Protein AF-A0A3D1TW41-F1 (afdb_monomer)

Solvent-accessible surface area (backbone atoms only — not comparable to full-atom values): 17919 Å² total; per-residue (Å²): 131,86,86,73,74,66,50,69,72,57,51,52,54,52,47,56,48,35,76,77,67,46,84,46,52,40,44,49,32,34,54,50,47,53,42,51,47,37,69,75,73,45,78,70,72,64,65,78,70,43,45,33,98,63,90,52,33,47,52,85,57,27,31,72,54,47,48,51,59,37,43,78,73,74,37,86,75,81,63,39,91,57,17,28,54,56,60,92,51,38,39,63,50,43,45,57,51,48,48,49,54,32,49,38,47,76,71,39,65,36,37,89,46,74,67,45,31,48,50,38,45,50,48,51,43,51,51,53,50,50,51,51,50,47,56,70,62,40,69,52,39,58,35,74,66,61,81,89,58,54,60,36,53,46,46,48,49,38,48,49,55,29,41,53,52,25,68,79,39,78,91,54,60,44,38,48,39,51,51,46,41,49,53,48,16,46,46,22,75,74,70,38,56,94,70,52,79,85,72,38,68,88,54,77,81,57,94,61,102,63,71,38,74,43,63,49,62,95,72,45,32,19,34,35,68,42,80,70,80,51,70,71,55,50,53,46,39,50,52,30,43,76,68,64,24,43,29,32,40,35,23,48,58,93,45,45,69,62,45,50,49,54,28,44,77,71,74,35,49,95,64,43,50,79,44,33,41,33,56,60,48,32,51,52,36,52,51,49,16,64,75,65,77,43,56,60,68,57,40,51,46,53,36,47,53,43,25,38,53,49,45,67,74,49,45,73,63,58,34,74,32,66,41,86,81

Sequence (325 aa):
MSDAMPDPDVNERLAQFCETKVRGKGSLSVVLHITRLARERGLPFDVTQLRTNHQGQVAGLGRDRVQRILAEYGIERELAREGGRTSRGSLGLAEEFAELLNQLTSLGTLGNTASERQASLASIENWLVQRVREYFNAEHLRISSDHSNTVSFLIADVLAQARQRQQEVPGSTVEGAVLQHLIGAKLAVRLGDDVITHQAYSTADVPTARGGDFDILPNAISIHVTTSPTERLIEKCKANIEAGRRPIIIVPDQRIPATETLAENAGLKNRIEVLGAERFISGNITELSIANARSIADQVREVIDMYNRIVTSRESDPSLQIDYA

Radius of gyration: 23.56 Å; Cα contacts (8 Å, |Δi|>4): 439; chains: 1; bounding box: 56×44×61 Å

Mean predicted aligned error: 12.34 Å

Nearest PDB structures (foldseek):
  7clu-assembly1_B  TM=2.862E-01  e=1.385E-01  Serratia marcescens
  4wxh-assembly1_B  TM=2.169E-01  e=7.112E-02  Streptomyces peucetius
  4wxh-assembly1_A  TM=2.157E-01  e=1.615E-01  Streptomyces peucetius
  2klh-assembly1_B  TM=3.393E-01  e=3.322E+00  Rattus norvegicus
  9hcj-assembly1_P0  TM=2.457E-01  e=9.258E+00  Dictyostelium discoideum

Foldseek 3Di:
DDPPAFDPVLVVLLVVLCLVAVQFLLLLLLLLVLLVVCLVPNDLDPLVVLADPPGFFGPPQAQVVSCVLLVVVVDNAGSDHGSNGDRPPSSVSNSVSSVVLRVCVVVCRCHDDPVSVSSSSVSVSVVSSVVVVCLVVQAAQEFEPPPVDAQLVSLVSSLVVQVVVCVVRDPDPRSQQLLLLLVQLLCCVVPNNVQWDFAAPVCPPDPDPALESTDGDVLEEHEHEDQDDDLVNLVSLVVSVVSVYQYEYEYAPVCQVVNLVSCVVVVNNVRYHYHHSSCVSSVSLVVCCVVVVHDSSVSVVSSLVSSLVSCVVHPSRNNSRYYYD

pLDDT: mean 84.14, std 13.34, range [32.56, 98.25]

Structure (mmCIF, N/CA/C/O backbone):
data_AF-A0A3D1TW41-F1
#
_entry.id   AF-A0A3D1TW41-F1
#
loop_
_atom_site.group_PDB
_atom_site.id
_atom_site.type_symbol
_atom_site.label_atom_id
_atom_site.label_alt_id
_atom_site.label_comp_id
_atom_site.label_asym_id
_atom_site.label_entity_id
_atom_site.label_seq_id
_atom_site.pdbx_PDB_ins_code
_atom_site.Cartn_x
_atom_site.Cartn_y
_atom_site.Cartn_z
_atom_site.occupancy
_atom_site.B_iso_or_equiv
_atom_site.auth_seq_id
_atom_site.auth_comp_id
_atom_site.auth_asym_id
_atom_site.auth_atom_id
_atom_site.pdbx_PDB_model_num
ATOM 1 N N . MET A 1 1 ? 27.063 -20.732 -22.790 1.00 35.22 1 MET A N 1
ATOM 2 C CA . MET A 1 1 ? 27.137 -19.707 -23.853 1.00 35.22 1 MET A CA 1
ATOM 3 C C . MET A 1 1 ? 27.353 -18.388 -23.149 1.00 35.22 1 MET A C 1
ATOM 5 O O . MET A 1 1 ? 26.620 -18.114 -22.217 1.00 35.22 1 MET A O 1
ATOM 9 N N . SER A 1 2 ? 28.442 -17.704 -23.488 1.00 32.56 2 SER A N 1
ATOM 10 C CA . SER A 1 2 ? 28.990 -16.542 -22.781 1.00 32.56 2 SER A CA 1
ATOM 11 C C . SER A 1 2 ? 27.942 -15.452 -22.539 1.00 32.56 2 SER A C 1
ATOM 13 O O . SER A 1 2 ? 27.454 -14.874 -23.508 1.00 32.56 2 SER A O 1
ATOM 15 N N . ASP A 1 3 ? 27.651 -15.153 -21.269 1.00 43.25 3 ASP A N 1
ATOM 16 C CA . ASP A 1 3 ? 27.015 -13.904 -20.835 1.00 43.25 3 ASP A CA 1
ATOM 17 C C . ASP A 1 3 ? 27.971 -12.750 -21.159 1.00 43.25 3 ASP A C 1
ATOM 19 O O . ASP A 1 3 ? 28.818 -12.361 -20.355 1.00 43.25 3 ASP A O 1
ATOM 23 N N . ALA A 1 4 ? 27.899 -12.236 -22.385 1.00 40.12 4 ALA A N 1
ATOM 24 C CA . ALA A 1 4 ? 28.512 -10.959 -22.703 1.00 40.12 4 ALA A CA 1
ATOM 25 C C . ALA A 1 4 ? 27.679 -9.876 -22.004 1.00 40.12 4 ALA A C 1
ATOM 27 O O . ALA A 1 4 ? 26.643 -9.437 -22.513 1.00 40.12 4 ALA A O 1
ATOM 28 N N . MET A 1 5 ? 28.107 -9.504 -20.795 1.00 41.84 5 MET A N 1
ATOM 29 C CA . MET A 1 5 ? 27.612 -8.305 -20.131 1.00 41.84 5 MET A CA 1
ATOM 30 C C . MET A 1 5 ? 27.813 -7.107 -21.070 1.00 41.84 5 MET A C 1
ATOM 32 O O . MET A 1 5 ? 28.871 -7.012 -21.698 1.00 41.84 5 MET A O 1
ATOM 36 N N . PRO A 1 6 ? 26.825 -6.205 -21.197 1.00 53.06 6 PRO A N 1
ATOM 37 C CA . PRO A 1 6 ? 27.030 -4.973 -21.944 1.00 53.06 6 PRO A CA 1
ATOM 38 C C . PRO A 1 6 ? 28.135 -4.138 -21.280 1.00 53.06 6 PRO A C 1
ATOM 40 O O . PRO A 1 6 ? 28.439 -4.324 -20.098 1.00 53.06 6 PRO A O 1
ATOM 43 N N . ASP A 1 7 ? 28.734 -3.245 -22.069 1.00 63.53 7 ASP A N 1
ATOM 44 C CA . ASP A 1 7 ? 29.773 -2.298 -21.648 1.00 63.53 7 ASP A CA 1
ATOM 45 C C . ASP A 1 7 ? 29.427 -1.676 -20.272 1.00 63.53 7 ASP A C 1
ATOM 47 O O . ASP A 1 7 ? 28.277 -1.267 -20.070 1.00 63.53 7 ASP A O 1
ATOM 51 N N . PRO A 1 8 ? 30.355 -1.630 -19.295 1.00 61.91 8 PRO A N 1
ATOM 52 C CA . PRO A 1 8 ? 30.094 -1.080 -17.963 1.00 61.91 8 PRO A CA 1
ATOM 53 C C . PRO A 1 8 ? 29.459 0.324 -17.966 1.00 61.91 8 PRO A C 1
ATOM 55 O O . PRO A 1 8 ? 28.614 0.582 -17.108 1.00 61.91 8 PRO A O 1
ATOM 58 N N . ASP A 1 9 ? 29.752 1.181 -18.956 1.00 71.12 9 ASP A N 1
ATOM 59 C CA . ASP A 1 9 ? 29.115 2.510 -19.098 1.00 71.12 9 ASP A CA 1
ATOM 60 C C . ASP A 1 9 ? 27.609 2.411 -19.432 1.00 71.12 9 ASP A C 1
ATOM 62 O O . ASP A 1 9 ? 26.797 3.220 -18.978 1.00 71.12 9 ASP A O 1
ATOM 66 N N . VAL A 1 10 ? 27.190 1.375 -20.169 1.00 76.69 10 VAL A N 1
ATOM 67 C CA . VAL A 1 10 ? 25.770 1.110 -20.471 1.00 76.69 10 VAL A CA 1
ATOM 68 C C . VAL A 1 10 ? 25.024 0.690 -19.207 1.00 76.69 10 VAL A C 1
ATOM 70 O O . VAL A 1 10 ? 23.923 1.181 -18.953 1.00 76.69 10 VAL A O 1
ATOM 73 N N . ASN A 1 11 ? 25.622 -0.191 -18.401 1.00 77.38 11 ASN A N 1
ATOM 74 C CA . ASN A 1 11 ? 25.011 -0.668 -17.159 1.00 77.38 11 ASN A CA 1
ATOM 75 C C . ASN A 1 11 ? 24.825 0.459 -16.144 1.00 77.38 11 ASN A C 1
ATOM 77 O O . ASN A 1 11 ? 23.754 0.561 -15.552 1.00 77.38 11 ASN A O 1
ATOM 81 N N . GLU A 1 12 ? 25.830 1.317 -15.967 1.00 81.25 12 GLU A N 1
ATOM 82 C CA . GLU A 1 12 ? 25.765 2.425 -15.013 1.00 81.25 12 GLU A CA 1
ATOM 83 C C . GLU A 1 12 ? 24.660 3.423 -15.387 1.00 81.25 12 GLU A C 1
ATOM 85 O O . GLU A 1 12 ? 23.819 3.768 -14.555 1.00 81.25 12 GLU A O 1
ATOM 90 N N . ARG A 1 13 ? 24.569 3.805 -16.667 1.00 85.56 13 ARG A N 1
ATOM 91 C CA . ARG A 1 13 ? 23.528 4.724 -17.156 1.00 85.56 13 ARG A CA 1
ATOM 92 C C . ARG A 1 13 ? 22.125 4.129 -17.060 1.00 85.56 13 ARG A C 1
ATOM 94 O O . ARG A 1 13 ? 21.183 4.834 -16.693 1.00 85.56 13 ARG A O 1
ATOM 101 N N . LEU A 1 14 ? 21.967 2.839 -17.373 1.00 86.06 14 LEU A N 1
ATOM 102 C CA . LEU A 1 14 ? 20.685 2.139 -17.235 1.00 86.06 14 LEU A CA 1
ATOM 103 C C . LEU A 1 14 ? 20.273 1.987 -15.770 1.00 86.06 14 LEU A C 1
ATOM 105 O O . LEU A 1 14 ? 19.103 2.205 -15.452 1.00 86.06 14 LEU A O 1
ATOM 109 N N . ALA A 1 15 ? 21.216 1.653 -14.886 1.00 82.12 15 ALA A N 1
ATOM 110 C CA . ALA A 1 15 ? 20.978 1.559 -13.452 1.00 82.12 15 ALA A CA 1
ATOM 111 C C . ALA A 1 15 ? 20.547 2.917 -12.885 1.00 82.12 15 ALA A C 1
ATOM 113 O O . ALA A 1 15 ? 19.471 3.012 -12.295 1.00 82.12 15 ALA A O 1
ATOM 114 N N . GLN A 1 16 ? 21.299 3.983 -13.174 1.00 82.69 16 GLN A N 1
ATOM 115 C CA . GLN A 1 16 ? 20.987 5.347 -12.739 1.00 82.69 16 GLN A CA 1
ATOM 116 C C . GLN A 1 16 ? 19.607 5.812 -13.231 1.00 82.69 16 GLN A C 1
ATOM 118 O O . GLN A 1 16 ? 18.824 6.403 -12.477 1.00 82.69 16 GLN A O 1
ATOM 123 N N . PHE A 1 17 ? 19.267 5.529 -14.492 1.00 87.19 17 PHE A N 1
ATOM 124 C CA . PHE A 1 17 ? 17.943 5.839 -15.030 1.00 87.19 17 PHE A CA 1
ATOM 125 C C . PHE A 1 17 ? 16.843 5.067 -14.291 1.00 87.19 17 PHE A C 1
ATOM 127 O O . PHE A 1 17 ? 15.824 5.636 -13.893 1.00 87.19 17 PHE A O 1
ATOM 134 N N . CYS A 1 18 ? 17.046 3.768 -14.069 1.00 79.75 18 CYS A N 1
ATOM 135 C CA . CYS A 1 18 ? 16.053 2.929 -13.413 1.00 79.75 18 CYS A CA 1
ATOM 136 C C . CYS A 1 18 ? 15.844 3.303 -11.941 1.00 79.75 18 CYS A C 1
ATOM 138 O O . CYS A 1 18 ? 14.697 3.395 -11.511 1.00 79.75 18 CYS A O 1
ATOM 140 N N . GLU A 1 19 ? 16.901 3.593 -11.184 1.00 74.69 19 GLU A N 1
ATOM 141 C CA . GLU A 1 19 ? 16.800 4.033 -9.785 1.00 74.69 19 GLU A CA 1
ATOM 142 C C . GLU A 1 19 ? 16.019 5.345 -9.647 1.00 74.69 19 GLU A C 1
ATOM 144 O O . GLU A 1 19 ? 15.184 5.520 -8.755 1.00 74.69 19 GLU A O 1
ATOM 149 N N . THR A 1 20 ? 16.240 6.278 -10.572 1.00 71.75 20 THR A N 1
ATOM 150 C CA . THR A 1 20 ? 15.601 7.593 -10.506 1.00 71.75 20 THR A CA 1
ATOM 151 C C . THR 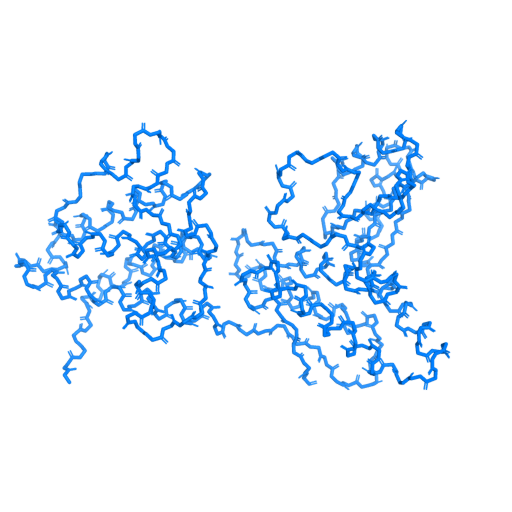A 1 20 ? 14.154 7.569 -10.995 1.00 71.75 20 THR A C 1
ATOM 153 O O . THR A 1 20 ? 13.311 8.240 -10.387 1.00 71.75 20 THR A O 1
ATOM 156 N N . LYS A 1 21 ? 13.841 6.790 -12.042 1.00 75.56 21 LYS A N 1
ATOM 157 C CA . LYS A 1 21 ? 12.576 6.888 -12.796 1.00 75.56 21 LYS A CA 1
ATOM 158 C C . LYS A 1 21 ? 11.719 5.612 -12.812 1.00 75.56 21 LYS A C 1
ATOM 160 O O . LYS A 1 21 ? 10.506 5.701 -13.014 1.00 75.56 21 LYS A O 1
ATOM 165 N N . VAL A 1 22 ? 12.285 4.427 -12.573 1.00 80.19 22 VAL A N 1
ATOM 166 C CA . VAL A 1 22 ? 11.587 3.129 -12.696 1.00 80.19 22 VAL A CA 1
ATOM 167 C C . VAL A 1 22 ? 11.262 2.545 -11.319 1.00 80.19 22 VAL A C 1
ATOM 169 O O . VAL A 1 22 ? 11.964 1.691 -10.791 1.00 80.19 22 VAL A O 1
ATOM 172 N N . ARG A 1 23 ? 10.159 3.023 -10.725 1.00 67.75 23 ARG A N 1
ATOM 173 C CA . ARG A 1 23 ? 9.781 2.730 -9.325 1.00 67.75 23 ARG A CA 1
ATOM 174 C C . ARG A 1 23 ? 8.640 1.725 -9.109 1.00 67.75 23 ARG A C 1
ATOM 176 O O . ARG A 1 23 ? 8.170 1.583 -7.988 1.00 67.75 23 ARG A O 1
ATOM 183 N N . GLY A 1 24 ? 8.140 1.049 -10.144 1.00 69.88 24 GLY A N 1
ATOM 184 C CA . GLY A 1 24 ? 7.069 0.064 -9.955 1.00 69.88 24 GLY A CA 1
ATOM 185 C C . GLY A 1 24 ? 6.600 -0.610 -11.237 1.00 69.88 24 GLY A C 1
ATOM 186 O O . GLY A 1 24 ? 7.122 -0.357 -12.321 1.00 69.88 24 GLY A O 1
ATOM 187 N N . LYS A 1 25 ? 5.565 -1.452 -11.133 1.00 73.81 25 LYS A N 1
ATOM 188 C CA . LYS A 1 25 ? 5.067 -2.283 -12.246 1.00 73.81 25 LYS A CA 1
ATOM 189 C C . LYS A 1 25 ? 4.806 -1.528 -13.551 1.00 73.81 25 LYS A C 1
ATOM 191 O O . LYS A 1 25 ? 5.039 -2.064 -14.630 1.00 73.81 25 LYS A O 1
ATOM 196 N N . GLY A 1 26 ? 4.290 -0.299 -13.461 1.00 79.19 26 GLY A N 1
ATOM 197 C CA . GLY A 1 26 ? 3.882 0.492 -14.619 1.00 79.19 26 GLY A CA 1
ATOM 198 C C . GLY A 1 26 ? 5.091 1.007 -15.384 1.00 79.19 26 GLY A C 1
ATOM 199 O O . GLY A 1 26 ? 5.163 0.839 -16.596 1.00 79.19 26 GLY A O 1
ATOM 200 N N . SER A 1 27 ? 6.072 1.550 -14.667 1.00 83.56 27 SER A N 1
ATOM 201 C CA . SER A 1 27 ? 7.328 2.001 -15.256 1.00 83.56 27 SER A CA 1
ATOM 202 C C . SER A 1 27 ? 8.191 0.833 -15.733 1.00 83.56 27 SER A C 1
ATOM 204 O O . SER A 1 27 ? 8.744 0.926 -16.824 1.00 83.56 27 SER A O 1
ATOM 206 N N . LEU A 1 28 ? 8.213 -0.297 -15.010 1.00 87.19 28 LEU A N 1
ATOM 207 C CA . LEU A 1 28 ? 8.842 -1.548 -15.466 1.00 87.19 28 LEU A CA 1
ATOM 208 C C . LEU A 1 28 ? 8.210 -2.062 -16.770 1.00 87.19 28 LEU A C 1
ATOM 210 O O . LEU A 1 28 ? 8.921 -2.430 -17.702 1.00 87.19 28 LEU A O 1
ATOM 214 N N . SER A 1 29 ? 6.876 -2.025 -16.867 1.00 89.25 29 SER A N 1
ATOM 215 C CA . SER A 1 29 ? 6.143 -2.398 -18.085 1.00 89.25 29 SER A CA 1
ATOM 216 C C . SER A 1 29 ? 6.512 -1.508 -19.276 1.00 89.25 29 SER A C 1
ATOM 218 O O . SER A 1 29 ? 6.655 -2.004 -20.392 1.00 89.25 29 SER A O 1
ATOM 220 N N . VAL A 1 30 ? 6.685 -0.201 -19.043 1.00 91.06 30 VAL A N 1
ATOM 221 C CA . VAL A 1 30 ? 7.063 0.774 -20.076 1.00 91.06 30 VAL A CA 1
ATOM 222 C C . VAL A 1 30 ? 8.464 0.496 -20.607 1.00 91.06 30 VAL A C 1
ATOM 224 O O . VAL A 1 30 ? 8.624 0.348 -21.817 1.00 91.06 30 VAL A O 1
ATOM 227 N N . VAL A 1 31 ? 9.470 0.390 -19.733 1.00 93.31 31 VAL A N 1
ATOM 228 C CA . VAL A 1 31 ? 10.856 0.187 -20.184 1.00 93.31 31 VAL A CA 1
ATOM 229 C C . VAL A 1 31 ? 11.033 -1.167 -20.873 1.00 93.31 31 VAL A C 1
ATOM 231 O O . VAL A 1 31 ? 11.654 -1.219 -21.930 1.00 93.31 31 VAL A O 1
ATOM 234 N N . LEU A 1 32 ? 10.385 -2.234 -20.383 1.00 94.44 32 LEU A N 1
ATOM 235 C CA . LEU A 1 32 ? 10.366 -3.537 -21.063 1.00 94.44 32 LEU A CA 1
ATOM 236 C C . LEU A 1 32 ? 9.743 -3.454 -22.458 1.00 94.44 32 LEU A C 1
ATOM 238 O O . LEU A 1 32 ? 10.279 -4.002 -23.420 1.00 94.44 32 LEU A O 1
ATOM 242 N N . HIS A 1 33 ? 8.616 -2.752 -22.582 1.00 94.25 33 HIS A N 1
ATOM 243 C CA . HIS A 1 33 ? 7.950 -2.561 -23.867 1.00 94.25 33 HIS A CA 1
ATOM 244 C C . HIS A 1 33 ? 8.823 -1.795 -24.861 1.00 94.25 33 HIS A C 1
ATOM 246 O O . HIS A 1 33 ? 8.928 -2.214 -26.014 1.00 94.25 33 HIS A O 1
ATOM 252 N N . ILE A 1 34 ? 9.454 -0.702 -24.426 1.00 94.44 34 ILE A N 1
ATOM 253 C CA . ILE A 1 34 ? 10.334 0.109 -25.275 1.00 94.44 34 ILE A CA 1
ATOM 254 C C . ILE A 1 34 ? 11.581 -0.677 -25.687 1.00 94.44 34 ILE A C 1
ATOM 256 O O . ILE A 1 34 ? 11.925 -0.672 -26.869 1.00 94.44 34 ILE A O 1
ATOM 260 N N . THR A 1 35 ? 12.210 -1.428 -24.779 1.00 95.19 35 THR A N 1
ATOM 261 C CA . THR A 1 35 ? 13.335 -2.304 -25.139 1.00 95.19 35 THR A CA 1
ATOM 262 C C . THR A 1 35 ? 12.911 -3.365 -26.153 1.00 95.19 35 THR A C 1
ATOM 264 O O . THR A 1 35 ? 13.585 -3.539 -27.169 1.00 95.19 35 THR A O 1
ATOM 267 N N . ARG A 1 36 ? 11.757 -4.021 -25.963 1.00 95.56 36 ARG A N 1
ATOM 268 C CA . ARG A 1 36 ? 11.244 -4.994 -26.939 1.00 95.56 36 ARG A CA 1
ATOM 269 C C . ARG A 1 36 ? 10.953 -4.345 -28.291 1.00 95.56 36 ARG A C 1
ATOM 271 O O . ARG A 1 36 ? 11.263 -4.915 -29.332 1.00 95.56 36 ARG A O 1
ATOM 278 N N . LEU A 1 37 ? 10.397 -3.135 -28.292 1.00 93.44 37 LEU A N 1
ATOM 279 C CA . LEU A 1 37 ? 10.155 -2.376 -29.517 1.00 93.44 37 LEU A CA 1
ATOM 280 C C . LEU A 1 37 ? 11.464 -2.060 -30.256 1.00 93.44 37 LEU A C 1
ATOM 282 O O . LEU A 1 37 ? 11.493 -2.129 -31.482 1.00 93.44 37 LEU A O 1
ATOM 286 N N . ALA A 1 38 ? 12.546 -1.779 -29.524 1.00 92.62 38 ALA A N 1
ATOM 287 C CA . ALA A 1 38 ? 13.866 -1.508 -30.094 1.00 92.62 38 ALA A CA 1
ATOM 288 C C . ALA A 1 38 ? 14.441 -2.767 -30.749 1.00 92.62 38 ALA A C 1
ATOM 290 O O . ALA A 1 38 ? 15.032 -2.691 -31.821 1.00 92.62 38 ALA A O 1
ATOM 291 N N . ARG A 1 39 ? 14.210 -3.939 -30.145 1.00 92.75 39 ARG A N 1
ATOM 292 C CA . ARG A 1 39 ? 14.591 -5.240 -30.719 1.00 92.75 39 ARG A CA 1
ATOM 293 C C . ARG A 1 39 ? 13.803 -5.595 -31.979 1.00 92.75 39 ARG A C 1
ATOM 295 O O . ARG A 1 39 ? 14.335 -6.291 -32.838 1.00 92.75 39 ARG A O 1
ATOM 302 N N . GLU A 1 40 ? 12.541 -5.171 -32.065 1.00 91.62 40 GLU A N 1
ATOM 303 C CA . GLU A 1 40 ? 11.648 -5.451 -33.200 1.00 91.62 40 GLU A CA 1
ATOM 304 C C . GLU A 1 40 ? 11.859 -4.483 -34.373 1.00 91.62 40 GLU A C 1
ATOM 306 O O . GLU A 1 40 ? 11.802 -4.897 -35.529 1.00 91.62 40 GLU A O 1
ATOM 311 N N . ARG A 1 41 ? 12.063 -3.189 -34.089 1.00 89.75 41 ARG A N 1
ATOM 312 C CA . ARG A 1 41 ? 12.108 -2.115 -35.101 1.00 89.75 41 ARG A CA 1
ATOM 313 C C . ARG A 1 41 ? 13.505 -1.554 -35.355 1.00 89.75 41 ARG A C 1
ATOM 315 O O . ARG A 1 41 ? 13.701 -0.862 -36.349 1.00 89.75 41 ARG A O 1
ATOM 322 N N . GLY A 1 42 ? 14.461 -1.853 -34.481 1.00 87.19 42 GLY A N 1
ATOM 323 C CA . GLY A 1 42 ? 15.784 -1.246 -34.485 1.00 87.19 42 GLY A CA 1
ATOM 324 C C . GLY A 1 42 ? 15.814 0.141 -33.835 1.00 87.19 42 GLY A C 1
ATOM 325 O O . GLY A 1 42 ? 14.793 0.708 -33.449 1.00 87.19 42 GLY A O 1
ATOM 326 N N . LEU A 1 43 ? 17.031 0.673 -33.720 1.00 88.88 43 LEU A N 1
ATOM 327 C CA . LEU A 1 43 ? 17.340 2.020 -33.232 1.00 88.88 43 LEU A CA 1
ATOM 328 C C . LEU A 1 43 ? 18.071 2.814 -34.327 1.00 88.88 43 LEU A C 1
ATOM 330 O O . LEU A 1 43 ? 18.814 2.199 -35.103 1.00 88.88 43 LEU A O 1
ATOM 334 N N . PRO A 1 44 ? 17.954 4.155 -34.355 1.00 87.31 44 PRO A N 1
ATOM 335 C CA . PRO A 1 44 ? 17.278 5.002 -33.365 1.00 87.31 44 PRO A CA 1
ATOM 336 C C . PRO A 1 44 ? 15.751 5.062 -33.531 1.00 87.31 44 PRO A C 1
ATOM 338 O O . PRO A 1 44 ? 15.220 4.867 -34.621 1.00 87.31 44 PRO A O 1
ATOM 341 N N . PHE A 1 45 ? 15.044 5.366 -32.444 1.00 84.31 45 PHE A N 1
ATOM 342 C CA . PHE A 1 45 ? 13.618 5.667 -32.466 1.00 84.31 45 PHE A CA 1
ATOM 343 C C . PHE A 1 45 ? 13.332 7.091 -32.935 1.00 84.31 45 PHE A C 1
ATOM 345 O O . PHE A 1 45 ? 13.991 8.038 -32.504 1.00 84.31 45 PHE A O 1
ATOM 352 N N . ASP A 1 46 ? 12.253 7.242 -33.699 1.00 82.44 46 ASP A N 1
ATOM 353 C CA . ASP A 1 46 ? 11.503 8.492 -33.773 1.00 82.44 46 ASP A CA 1
ATOM 354 C C . ASP A 1 46 ? 10.530 8.550 -32.584 1.00 82.44 46 ASP A C 1
ATOM 356 O O . ASP A 1 46 ? 9.515 7.849 -32.548 1.00 82.44 46 ASP A O 1
ATOM 360 N N . VAL A 1 47 ? 10.862 9.376 -31.590 1.00 77.75 47 VAL A N 1
ATOM 361 C CA . VAL A 1 47 ? 10.116 9.502 -30.327 1.00 77.75 47 VAL A CA 1
ATOM 362 C C . VAL A 1 47 ? 8.663 9.938 -30.570 1.00 77.75 47 VAL A C 1
ATOM 364 O O . VAL A 1 47 ? 7.758 9.528 -29.843 1.00 77.75 47 VAL A O 1
ATOM 367 N N . THR A 1 48 ? 8.396 10.678 -31.653 1.00 73.19 48 THR A N 1
ATOM 368 C CA . THR A 1 48 ? 7.037 11.125 -31.998 1.00 73.19 48 THR A CA 1
ATOM 369 C C . THR A 1 48 ? 6.118 9.967 -32.399 1.00 73.19 48 THR A C 1
ATOM 371 O O . THR A 1 48 ? 4.907 10.032 -32.178 1.00 73.19 48 THR A O 1
ATOM 374 N N . GLN A 1 49 ? 6.689 8.867 -32.899 1.00 74.00 49 GLN A N 1
ATOM 375 C CA . GLN A 1 49 ? 5.964 7.658 -33.303 1.00 74.00 49 GLN A CA 1
ATOM 376 C C . GLN A 1 49 ? 5.708 6.683 -32.147 1.00 74.00 49 GLN A C 1
ATOM 378 O O . GLN A 1 49 ? 5.030 5.669 -32.327 1.00 74.00 49 GLN A O 1
ATOM 383 N N . LEU A 1 50 ? 6.218 6.980 -30.947 1.00 76.75 50 LEU A N 1
ATOM 384 C CA . LEU A 1 50 ? 5.905 6.219 -29.735 1.00 76.75 50 LEU A CA 1
ATOM 385 C C . LEU A 1 50 ? 4.525 6.576 -29.166 1.00 76.75 50 LEU A C 1
ATOM 387 O O . LEU A 1 50 ? 4.065 5.926 -28.229 1.00 76.75 50 LEU A O 1
ATOM 391 N N . ARG A 1 51 ? 3.841 7.570 -29.744 1.00 78.00 51 ARG A N 1
ATOM 392 C CA . ARG A 1 51 ? 2.512 8.037 -29.338 1.00 78.00 51 ARG A CA 1
ATOM 393 C C . ARG A 1 51 ? 1.404 7.326 -30.113 1.00 78.00 51 ARG A C 1
ATOM 395 O O . ARG A 1 51 ? 1.512 7.089 -31.312 1.00 78.00 51 ARG A O 1
ATOM 402 N N . THR A 1 52 ? 0.295 7.022 -29.445 1.00 70.56 52 THR A N 1
ATOM 403 C CA . THR A 1 52 ? -0.956 6.655 -30.130 1.00 70.56 52 THR A CA 1
ATOM 404 C C . THR A 1 52 ? -1.610 7.872 -30.796 1.00 70.56 52 THR A C 1
ATOM 406 O O . THR A 1 52 ? -1.447 8.995 -30.325 1.00 70.56 52 THR A O 1
ATOM 409 N N . ASN A 1 53 ? -2.444 7.649 -31.823 1.00 61.19 53 ASN A N 1
ATOM 410 C CA . ASN A 1 53 ? -3.211 8.709 -32.510 1.00 61.19 53 ASN A CA 1
ATOM 411 C C . ASN A 1 53 ? -4.064 9.570 -31.551 1.00 61.19 53 ASN A C 1
ATOM 413 O O . ASN A 1 53 ? -4.303 10.746 -31.809 1.00 61.19 53 ASN A O 1
ATOM 417 N N . HIS A 1 54 ? -4.494 8.999 -30.421 1.00 56.22 54 HIS A N 1
ATOM 418 C CA . HIS A 1 54 ? -5.040 9.736 -29.282 1.00 56.22 54 HIS A CA 1
ATOM 419 C C . HIS A 1 54 ? -3.876 10.090 -28.338 1.00 56.22 54 HIS A C 1
ATOM 421 O O . HIS A 1 54 ? -3.314 9.196 -27.713 1.00 56.22 54 HIS A O 1
ATOM 427 N N . GLN A 1 55 ? -3.478 11.365 -28.284 1.00 58.38 55 GLN A N 1
ATOM 428 C CA . GLN A 1 55 ? -2.182 11.896 -27.810 1.00 58.38 55 GLN A CA 1
ATOM 429 C C . GLN A 1 55 ? -1.828 11.716 -26.306 1.00 58.38 55 GLN A C 1
ATOM 431 O O . GLN A 1 55 ? -1.369 12.654 -25.661 1.00 58.38 55 GLN A O 1
ATOM 436 N N . GLY A 1 56 ? -2.000 10.534 -25.711 1.00 64.75 56 GLY A N 1
ATOM 437 C CA . GLY A 1 56 ? -1.731 10.333 -24.277 1.00 64.75 56 GLY A CA 1
ATOM 438 C C . GLY A 1 56 ? -1.275 8.938 -23.854 1.00 64.75 56 GLY A C 1
ATOM 439 O O . GLY A 1 56 ? -1.214 8.674 -22.655 1.00 64.75 56 GLY A O 1
ATOM 440 N N . GLN A 1 57 ? -0.989 8.033 -24.795 1.00 75.56 57 GLN A N 1
ATOM 441 C CA . GLN A 1 57 ? -0.551 6.667 -24.493 1.00 75.56 57 GLN A CA 1
ATOM 442 C C . GLN A 1 57 ? 0.626 6.238 -25.369 1.00 75.56 57 GLN A C 1
ATOM 444 O O . GLN A 1 57 ? 0.796 6.711 -26.495 1.00 75.56 57 GLN A O 1
ATOM 449 N N . VAL A 1 58 ? 1.415 5.305 -24.835 1.00 81.56 58 VAL A N 1
ATOM 450 C CA . VAL A 1 58 ? 2.524 4.668 -25.548 1.00 81.56 58 VAL A CA 1
ATOM 451 C C . VAL A 1 58 ? 1.960 3.647 -26.536 1.00 81.56 58 VAL A C 1
ATOM 453 O O . VAL A 1 58 ? 1.209 2.744 -26.157 1.00 81.56 58 VAL A O 1
ATOM 456 N N . ALA A 1 59 ? 2.313 3.781 -27.811 1.00 82.62 59 ALA A N 1
ATOM 457 C CA . ALA A 1 59 ? 1.824 2.927 -28.881 1.00 82.62 59 ALA A CA 1
ATOM 458 C C . ALA A 1 59 ? 2.182 1.453 -28.634 1.00 82.62 59 ALA A C 1
ATOM 460 O O . ALA A 1 59 ? 3.339 1.093 -28.408 1.00 82.62 59 ALA A O 1
ATOM 461 N N . GLY A 1 60 ? 1.167 0.587 -28.681 1.00 83.56 60 GLY A N 1
ATOM 462 C CA . GLY A 1 60 ? 1.318 -0.859 -28.510 1.00 83.56 60 GLY A CA 1
ATOM 463 C C . GLY A 1 60 ? 1.572 -1.328 -27.074 1.00 83.56 60 GLY A C 1
ATOM 464 O O . GLY A 1 60 ? 1.635 -2.537 -26.865 1.00 83.56 60 GLY A O 1
ATOM 465 N N . LEU A 1 61 ? 1.692 -0.424 -26.095 1.00 86.56 61 LEU A N 1
ATOM 466 C CA . LEU A 1 61 ? 1.837 -0.789 -24.687 1.00 86.56 61 LEU A CA 1
ATOM 467 C C . LEU A 1 61 ? 0.513 -1.353 -24.151 1.00 86.56 61 LEU A C 1
ATOM 469 O O . LEU A 1 61 ? -0.544 -0.741 -24.303 1.00 86.56 61 LEU A O 1
ATOM 473 N N . GLY A 1 62 ? 0.566 -2.512 -23.500 1.00 84.50 62 GLY A N 1
ATOM 474 C CA . GLY A 1 62 ? -0.600 -3.142 -22.888 1.00 84.50 62 GLY A CA 1
ATOM 475 C C . GLY A 1 62 ? -0.261 -4.455 -22.194 1.00 84.50 62 GLY A C 1
ATOM 476 O O . GLY A 1 62 ? 0.800 -5.035 -22.435 1.00 84.50 62 GLY A O 1
ATOM 477 N N . ARG A 1 63 ? -1.182 -4.917 -21.339 1.00 84.75 63 ARG A N 1
ATOM 478 C CA . ARG A 1 63 ? -1.041 -6.128 -20.513 1.00 84.75 63 ARG A CA 1
ATOM 479 C C . ARG A 1 63 ? -0.550 -7.326 -21.318 1.00 84.75 63 ARG A C 1
ATOM 481 O O . ARG A 1 63 ? 0.505 -7.866 -21.014 1.00 84.75 63 ARG A O 1
ATOM 488 N N . ASP A 1 64 ? -1.260 -7.679 -22.385 1.00 87.81 64 ASP A N 1
ATOM 489 C CA . ASP A 1 64 ? -0.973 -8.886 -23.171 1.00 87.81 64 ASP A CA 1
ATOM 490 C C . ASP A 1 64 ? 0.394 -8.842 -23.858 1.00 87.81 64 ASP A C 1
ATOM 492 O O . ASP A 1 64 ? 0.990 -9.878 -24.147 1.00 87.81 64 ASP A O 1
ATOM 496 N N . ARG A 1 65 ? 0.908 -7.643 -24.160 1.00 91.56 65 ARG A N 1
ATOM 497 C CA . ARG A 1 65 ? 2.246 -7.494 -24.740 1.00 91.56 65 ARG A CA 1
ATOM 498 C C . ARG A 1 65 ? 3.319 -7.720 -23.684 1.00 91.56 65 ARG A C 1
ATOM 500 O O . ARG A 1 65 ? 4.222 -8.513 -23.916 1.00 91.56 65 ARG A O 1
ATOM 507 N N . VAL A 1 66 ? 3.189 -7.073 -22.528 1.00 90.69 66 VAL A N 1
ATOM 508 C CA . VAL A 1 66 ? 4.132 -7.237 -21.412 1.00 90.69 66 VAL A CA 1
ATOM 509 C C . VAL A 1 66 ? 4.116 -8.680 -20.909 1.00 90.69 66 VAL A C 1
ATOM 511 O O . VAL A 1 66 ? 5.176 -9.264 -20.715 1.00 90.69 66 VAL A O 1
ATOM 514 N N . GLN A 1 67 ? 2.937 -9.298 -20.793 1.00 88.94 67 GLN A N 1
ATOM 515 C CA . GLN A 1 67 ? 2.819 -10.688 -20.356 1.00 88.94 67 GLN A CA 1
ATOM 516 C C . GLN A 1 67 ? 3.486 -11.665 -21.326 1.00 88.94 67 GLN A C 1
ATOM 518 O O . GLN A 1 67 ? 4.132 -12.606 -20.878 1.00 88.94 67 GLN A O 1
ATOM 523 N N . ARG A 1 68 ? 3.377 -11.439 -22.643 1.00 94.12 68 ARG A N 1
ATOM 524 C CA . ARG A 1 68 ? 4.085 -12.259 -23.638 1.00 94.12 68 ARG A CA 1
ATOM 525 C C . ARG A 1 68 ? 5.598 -12.153 -23.493 1.00 94.12 68 ARG A C 1
ATOM 527 O O . ARG A 1 68 ? 6.255 -13.185 -23.490 1.00 94.12 68 ARG A O 1
ATOM 534 N N . ILE A 1 69 ? 6.127 -10.939 -23.305 1.00 94.31 69 ILE A N 1
ATOM 535 C CA . ILE A 1 69 ? 7.561 -10.737 -23.043 1.00 94.31 69 ILE A CA 1
ATOM 536 C C . ILE A 1 69 ? 7.970 -11.533 -21.800 1.00 94.31 69 ILE A C 1
ATOM 538 O O . ILE A 1 69 ? 8.901 -12.318 -21.865 1.00 94.31 69 ILE A O 1
ATOM 542 N N . LEU A 1 70 ? 7.251 -11.394 -20.684 1.00 90.12 70 LEU A N 1
ATOM 543 C CA . LEU A 1 70 ? 7.576 -12.090 -19.433 1.00 90.12 70 LEU A CA 1
ATOM 544 C C . LEU A 1 70 ? 7.475 -13.622 -19.546 1.00 90.12 70 LEU A C 1
ATOM 546 O O . LEU A 1 70 ? 8.324 -14.332 -19.002 1.00 90.12 70 LEU A O 1
ATOM 550 N N . ALA A 1 71 ? 6.493 -14.133 -20.292 1.00 90.69 71 ALA A N 1
ATOM 551 C CA . ALA A 1 71 ? 6.319 -15.564 -20.529 1.00 90.69 71 ALA A CA 1
ATOM 552 C C . ALA A 1 71 ? 7.512 -16.182 -21.280 1.00 90.69 71 ALA A C 1
ATOM 554 O O . ALA A 1 71 ? 7.921 -17.294 -20.952 1.00 90.69 71 ALA A O 1
ATOM 555 N N . GLU A 1 72 ? 8.132 -15.451 -22.215 1.00 94.81 72 GLU A N 1
ATOM 556 C CA . GLU A 1 72 ? 9.361 -15.894 -22.899 1.00 94.81 72 GLU A CA 1
ATOM 557 C C . GLU A 1 72 ? 10.538 -16.102 -21.929 1.00 94.81 72 GLU A C 1
ATOM 559 O O . GLU A 1 72 ? 11.433 -16.898 -22.203 1.00 94.81 72 GLU A O 1
ATOM 564 N N . TYR A 1 73 ? 10.515 -15.435 -20.772 1.00 91.62 73 TYR A N 1
ATOM 565 C CA . TYR A 1 73 ? 11.506 -15.583 -19.705 1.00 91.62 73 TYR A CA 1
ATOM 566 C C . TYR A 1 73 ? 11.019 -16.476 -18.550 1.00 91.62 73 TYR A C 1
ATOM 568 O O . TYR A 1 73 ? 11.613 -16.463 -17.467 1.00 91.62 73 TYR A O 1
ATOM 576 N N . GLY A 1 74 ? 9.944 -17.246 -18.748 1.00 86.06 74 GLY A N 1
ATOM 577 C CA . GLY A 1 74 ? 9.410 -18.187 -17.757 1.00 86.06 74 GLY A CA 1
ATOM 578 C C . GLY A 1 74 ? 8.706 -17.524 -16.571 1.00 86.06 74 GLY A C 1
ATOM 579 O O . GLY A 1 74 ? 8.697 -18.081 -15.475 1.00 86.06 74 GLY A O 1
ATOM 580 N N . ILE A 1 75 ? 8.165 -16.317 -16.751 1.00 77.38 75 ILE A N 1
ATOM 581 C CA . ILE A 1 75 ? 7.400 -15.602 -15.726 1.00 77.38 75 ILE A CA 1
ATOM 582 C C . ILE A 1 75 ? 5.921 -15.608 -16.120 1.00 77.38 75 ILE A C 1
ATOM 584 O O . ILE A 1 75 ? 5.490 -14.873 -17.006 1.00 77.38 75 ILE A O 1
ATOM 588 N N . GLU A 1 76 ? 5.133 -16.430 -15.428 1.00 78.19 76 GLU A N 1
ATOM 589 C CA . GLU A 1 76 ? 3.679 -16.539 -15.636 1.00 78.19 76 GLU A CA 1
ATOM 590 C C . GLU A 1 76 ? 2.875 -15.552 -14.776 1.00 78.19 76 GLU A C 1
ATOM 592 O O . GLU A 1 76 ? 1.712 -15.271 -15.062 1.00 78.19 76 GLU A O 1
ATOM 597 N N . ARG A 1 77 ? 3.500 -14.993 -13.730 1.00 71.06 77 ARG A N 1
ATOM 598 C CA . ARG A 1 77 ? 2.887 -13.986 -12.854 1.00 71.06 77 ARG A CA 1
ATOM 599 C C . ARG A 1 77 ? 2.599 -12.707 -13.638 1.00 71.06 77 ARG A C 1
ATOM 601 O O . ARG A 1 77 ? 3.422 -12.250 -14.432 1.00 71.06 77 ARG A O 1
ATOM 608 N N . GLU A 1 78 ? 1.441 -12.109 -13.375 1.00 76.62 78 GLU A N 1
ATOM 609 C CA . GLU A 1 78 ? 1.053 -10.850 -14.000 1.00 76.62 78 GLU A CA 1
ATOM 610 C C . GLU A 1 78 ? 1.770 -9.657 -13.361 1.00 76.62 78 GLU A C 1
ATOM 612 O O . GLU A 1 78 ? 1.681 -9.447 -12.154 1.00 76.62 78 GLU A O 1
ATOM 617 N N . LEU A 1 79 ? 2.442 -8.841 -14.181 1.00 72.25 79 LEU A N 1
ATOM 618 C CA . LEU A 1 79 ? 3.126 -7.630 -13.714 1.00 72.25 79 LEU A CA 1
ATOM 619 C C . LEU A 1 79 ? 2.165 -6.444 -13.522 1.00 72.25 79 LEU A C 1
ATOM 621 O O . LEU A 1 79 ? 2.191 -5.781 -12.487 1.00 72.25 79 LEU A O 1
ATOM 625 N N . ALA A 1 80 ? 1.306 -6.149 -14.507 1.00 71.69 80 ALA A N 1
ATOM 626 C CA . ALA A 1 80 ? 0.362 -5.031 -14.430 1.00 71.69 80 ALA A CA 1
ATOM 627 C C . ALA A 1 80 ? -0.908 -5.244 -15.273 1.00 71.69 80 ALA A C 1
ATOM 629 O O . ALA A 1 80 ? -0.818 -5.340 -16.497 1.00 71.69 80 ALA A O 1
ATOM 630 N N . ARG A 1 81 ? -2.093 -5.162 -14.640 1.00 66.88 81 ARG A N 1
ATOM 631 C CA . ARG A 1 81 ? -3.414 -5.243 -15.309 1.00 66.88 81 ARG A CA 1
ATOM 632 C C . ARG A 1 81 ? -3.585 -4.280 -16.485 1.00 66.88 81 ARG A C 1
ATOM 634 O O . ARG A 1 81 ? -4.131 -4.662 -17.509 1.00 66.88 81 ARG A O 1
ATOM 641 N N . GLU A 1 82 ? -3.075 -3.057 -16.359 1.00 69.12 82 GLU A N 1
ATOM 642 C CA . GLU A 1 82 ? -3.132 -2.033 -17.416 1.00 69.12 82 GLU A CA 1
ATOM 643 C C . GLU A 1 82 ? -1.871 -2.006 -18.297 1.00 69.12 82 GLU A C 1
ATOM 645 O O . GLU A 1 82 ? -1.739 -1.145 -19.162 1.00 69.12 82 GLU A O 1
ATOM 650 N N . GLY A 1 83 ? -0.888 -2.884 -18.061 1.00 62.75 83 GLY A N 1
ATOM 651 C CA . GLY A 1 83 ? 0.385 -2.907 -18.792 1.00 62.75 83 GLY A CA 1
ATOM 652 C C . GLY A 1 83 ? 1.166 -1.588 -18.776 1.00 62.75 83 G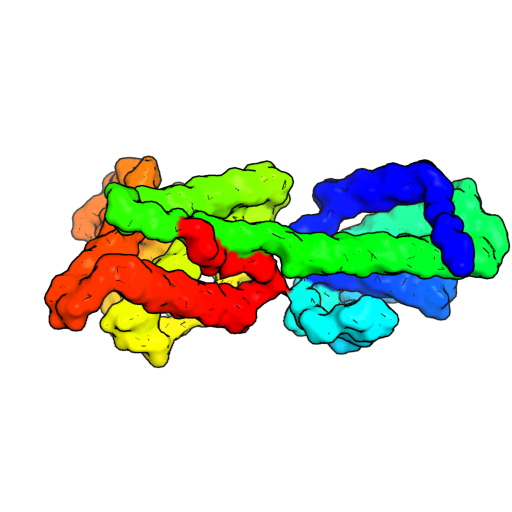LY A C 1
ATOM 653 O O . GLY A 1 83 ? 1.926 -1.336 -19.697 1.00 62.75 83 GLY A O 1
ATOM 654 N N . GLY A 1 84 ? 0.944 -0.711 -17.790 1.00 62.94 84 GLY A N 1
ATOM 655 C CA . GLY A 1 84 ? 1.575 0.612 -17.727 1.00 62.94 84 GLY A CA 1
ATOM 656 C C . GLY A 1 84 ? 0.900 1.698 -18.575 1.00 62.94 84 GLY A C 1
ATOM 657 O O . GLY A 1 84 ? 1.486 2.755 -18.763 1.00 62.94 84 GLY A O 1
ATOM 658 N N . ARG A 1 85 ? -0.331 1.506 -19.066 1.00 65.06 85 ARG A N 1
ATOM 659 C CA . ARG A 1 85 ? -1.044 2.472 -19.933 1.00 65.06 85 ARG A CA 1
ATOM 660 C C . ARG A 1 85 ? -1.556 3.759 -19.255 1.00 65.06 85 ARG A C 1
ATOM 662 O O . ARG A 1 85 ? -2.269 4.531 -19.896 1.00 65.06 85 ARG A O 1
ATOM 669 N N . THR A 1 86 ? -1.243 4.018 -17.986 1.00 61.66 86 THR A N 1
ATOM 670 C CA . THR A 1 86 ? -1.763 5.194 -17.269 1.00 61.66 86 THR A CA 1
ATOM 671 C C . THR A 1 86 ? -1.095 6.492 -17.753 1.00 61.66 86 THR A C 1
ATOM 673 O O . THR A 1 86 ? 0.125 6.628 -17.798 1.00 61.66 86 THR A O 1
ATOM 676 N N . SER A 1 87 ? -1.912 7.475 -18.141 1.00 53.25 87 SER A N 1
ATOM 677 C CA . SER A 1 87 ? -1.487 8.662 -18.905 1.00 53.25 87 SER A CA 1
ATOM 678 C C . SER A 1 87 ? -0.643 9.681 -18.132 1.00 53.25 87 SER A C 1
ATOM 680 O O . SER A 1 87 ? 0.022 10.505 -18.750 1.00 53.25 87 SER A O 1
ATOM 682 N N . ARG A 1 88 ? -0.635 9.650 -16.792 1.00 59.12 88 ARG A N 1
ATOM 683 C CA . ARG A 1 88 ? 0.010 10.696 -15.975 1.00 59.12 88 ARG A CA 1
ATOM 684 C C . ARG A 1 88 ? 1.547 10.621 -15.912 1.00 59.12 88 ARG A C 1
ATOM 686 O O . ARG A 1 88 ? 2.146 11.557 -15.401 1.00 59.12 88 ARG A O 1
ATOM 693 N N . GLY A 1 89 ? 2.194 9.573 -16.441 1.00 68.31 89 GLY A N 1
ATOM 694 C CA . GLY A 1 89 ? 3.669 9.483 -16.435 1.00 68.31 89 GLY A CA 1
ATOM 695 C C . GLY A 1 89 ? 4.310 8.482 -17.403 1.00 68.31 89 GLY A C 1
ATOM 696 O O . GLY A 1 89 ? 5.488 8.617 -17.720 1.00 68.31 89 GLY A O 1
ATOM 697 N N . SER A 1 90 ? 3.557 7.510 -17.925 1.00 76.75 90 SER A N 1
ATOM 698 C CA . SER A 1 90 ? 4.121 6.447 -18.769 1.00 76.75 90 SER A CA 1
ATOM 699 C C . SER A 1 90 ? 4.628 6.922 -20.127 1.00 76.75 90 SER A C 1
ATOM 701 O O . SER A 1 90 ? 5.597 6.364 -20.632 1.00 76.75 90 SER A O 1
ATOM 703 N N . LEU A 1 91 ? 3.992 7.941 -20.719 1.00 84.00 91 LEU A N 1
ATOM 704 C CA . LEU A 1 91 ? 4.444 8.488 -21.997 1.00 84.00 91 LEU A CA 1
ATOM 705 C C . LEU A 1 91 ? 5.767 9.242 -21.838 1.00 84.00 91 LEU A C 1
ATOM 707 O O . LEU A 1 91 ? 6.708 8.928 -22.550 1.00 84.00 91 LEU A O 1
ATOM 711 N N . GLY A 1 92 ? 5.864 10.150 -20.861 1.00 85.62 92 GLY A N 1
ATOM 712 C CA . GLY A 1 92 ? 7.114 10.866 -20.588 1.00 85.62 92 GLY A CA 1
ATOM 713 C C . GLY A 1 92 ? 8.265 9.908 -20.278 1.00 85.62 92 GLY A C 1
ATOM 714 O O . GLY A 1 92 ? 9.340 10.036 -20.847 1.00 85.62 92 GLY A O 1
ATOM 715 N N . LEU A 1 93 ? 8.011 8.866 -19.478 1.00 87.50 93 LEU A N 1
ATOM 716 C CA . LEU A 1 93 ? 9.011 7.832 -19.211 1.00 87.50 93 LEU A CA 1
ATOM 717 C C . LEU A 1 93 ? 9.440 7.075 -20.478 1.00 87.50 93 LEU A C 1
ATOM 719 O O . LEU A 1 93 ? 10.620 6.781 -20.642 1.00 87.50 93 LEU A O 1
ATOM 723 N N . ALA A 1 94 ? 8.495 6.733 -21.357 1.00 89.44 94 ALA A N 1
ATOM 724 C CA . ALA A 1 94 ? 8.798 6.046 -22.609 1.00 89.44 94 ALA A CA 1
ATOM 725 C C . ALA A 1 94 ? 9.662 6.906 -23.538 1.00 89.44 94 ALA A C 1
ATOM 727 O O . ALA A 1 94 ? 10.582 6.380 -24.159 1.00 89.44 94 ALA A O 1
ATOM 728 N N . GLU A 1 95 ? 9.371 8.206 -23.616 1.00 89.62 95 GLU A N 1
ATOM 729 C CA . GLU A 1 95 ? 10.136 9.173 -24.406 1.00 89.62 95 GLU A CA 1
ATOM 730 C C . GLU A 1 95 ? 11.551 9.339 -23.839 1.00 89.62 95 GLU A C 1
ATOM 732 O O . GLU A 1 95 ? 12.518 9.124 -24.566 1.00 89.62 95 GLU A O 1
ATOM 737 N N . GLU A 1 96 ? 11.679 9.583 -22.531 1.00 91.06 96 GLU A N 1
ATOM 738 C CA . GLU A 1 96 ? 12.976 9.702 -21.847 1.00 91.06 96 GLU A CA 1
ATOM 739 C C . GLU A 1 96 ? 13.830 8.430 -22.008 1.00 91.06 96 GLU A C 1
ATOM 741 O O . GLU A 1 96 ? 15.035 8.496 -22.259 1.00 91.06 96 GLU A O 1
ATOM 746 N N . PHE A 1 97 ? 13.217 7.247 -21.896 1.00 93.75 97 PHE A N 1
ATOM 747 C CA . PHE A 1 97 ? 13.941 5.985 -22.039 1.00 93.75 97 PHE A CA 1
ATOM 748 C C . PHE A 1 97 ? 14.325 5.692 -23.497 1.00 93.75 97 PHE A C 1
ATOM 750 O O . PHE A 1 97 ? 15.415 5.185 -23.763 1.00 93.75 97 PHE A O 1
ATOM 757 N N . ALA A 1 98 ? 13.471 6.041 -24.463 1.00 92.94 98 ALA A N 1
ATOM 758 C CA . ALA A 1 98 ? 13.804 5.947 -25.882 1.00 92.94 98 ALA A CA 1
ATOM 759 C C . ALA A 1 98 ? 14.961 6.886 -26.259 1.00 92.94 98 ALA A C 1
ATOM 761 O O . ALA A 1 98 ? 15.854 6.487 -27.009 1.00 92.94 98 ALA A O 1
ATOM 762 N N . GLU A 1 99 ? 14.984 8.101 -25.708 1.00 92.75 99 GLU A N 1
ATOM 763 C CA . GLU A 1 99 ? 16.098 9.038 -25.865 1.00 92.75 99 GLU A CA 1
ATOM 764 C C . GLU A 1 99 ? 17.397 8.479 -25.285 1.00 92.75 99 GLU A C 1
ATOM 766 O O . GLU A 1 99 ? 18.429 8.548 -25.953 1.00 92.75 99 GLU A O 1
ATOM 771 N N . LEU A 1 100 ? 17.355 7.853 -24.104 1.00 93.31 100 LEU A N 1
ATOM 772 C CA . LEU A 1 100 ? 18.518 7.173 -23.529 1.00 93.31 100 LEU A CA 1
ATOM 773 C C . LEU A 1 100 ? 19.059 6.087 -24.475 1.00 93.31 100 LEU A C 1
ATOM 775 O O . LEU A 1 100 ? 20.254 6.063 -24.765 1.00 93.31 100 LEU A O 1
ATOM 779 N N . LEU A 1 101 ? 18.195 5.219 -25.014 1.00 93.50 101 LEU A N 1
ATOM 780 C CA . LEU A 1 101 ? 18.613 4.177 -25.963 1.00 93.50 101 LEU A CA 1
ATOM 781 C C . LEU A 1 101 ? 19.188 4.764 -27.265 1.00 93.50 101 LEU A C 1
ATOM 783 O O . LEU A 1 101 ? 20.166 4.236 -27.806 1.00 93.50 101 LEU A O 1
ATOM 787 N N . ASN A 1 102 ? 18.624 5.870 -27.757 1.00 93.50 102 ASN A N 1
ATOM 788 C CA . ASN A 1 102 ? 19.149 6.600 -28.911 1.00 93.50 102 ASN A CA 1
ATOM 789 C C . ASN A 1 102 ? 20.537 7.189 -28.628 1.00 93.50 102 ASN A C 1
ATOM 791 O O . ASN A 1 102 ? 21.431 7.067 -29.467 1.00 93.50 102 ASN A O 1
ATOM 795 N N . GLN A 1 103 ? 20.742 7.777 -27.447 1.00 91.69 103 GLN A N 1
ATOM 796 C CA . GLN A 1 103 ? 22.036 8.315 -27.027 1.00 91.69 103 GLN A CA 1
ATOM 797 C C . GLN A 1 103 ? 23.092 7.209 -26.947 1.00 91.69 103 GLN A C 1
ATOM 799 O O . GLN A 1 103 ? 24.141 7.334 -27.577 1.00 91.69 103 GLN A O 1
ATOM 804 N N . LEU A 1 104 ? 22.792 6.094 -26.274 1.00 90.62 104 LEU A N 1
ATOM 805 C CA . LEU A 1 104 ? 23.693 4.936 -26.196 1.00 90.62 104 LEU A CA 1
ATOM 806 C C . LEU A 1 104 ? 24.017 4.375 -27.593 1.00 90.62 104 LEU A C 1
ATOM 808 O O . LEU A 1 104 ? 25.156 4.028 -27.899 1.00 90.62 104 LEU A O 1
ATOM 812 N N . THR A 1 105 ? 23.036 4.364 -28.498 1.00 89.75 105 THR A N 1
ATOM 813 C CA . THR A 1 105 ? 23.272 3.992 -29.901 1.00 89.75 105 THR A CA 1
ATOM 814 C C . THR A 1 105 ? 24.226 4.961 -30.601 1.00 89.75 105 THR A C 1
ATOM 816 O O . THR A 1 105 ? 25.136 4.519 -31.297 1.00 89.75 105 THR A O 1
ATOM 819 N N . SER A 1 106 ? 24.035 6.272 -30.426 1.00 88.62 106 SER A N 1
ATOM 820 C CA . SER A 1 106 ? 24.859 7.305 -31.071 1.00 88.62 106 SER A CA 1
ATOM 821 C C . SER A 1 106 ? 26.307 7.320 -30.578 1.00 88.62 106 SER A C 1
ATOM 823 O O . SER A 1 106 ? 27.212 7.644 -31.341 1.00 88.62 106 SER A O 1
ATOM 825 N N . LEU A 1 107 ? 26.524 6.915 -29.324 1.00 87.06 107 LEU A N 1
ATOM 826 C CA . LEU A 1 107 ? 27.846 6.758 -28.720 1.00 87.06 107 LEU A CA 1
ATOM 827 C C . LEU A 1 107 ? 28.534 5.448 -29.141 1.00 87.06 107 LEU A C 1
ATOM 829 O O . LEU A 1 107 ? 29.681 5.220 -28.771 1.00 87.06 107 LEU A O 1
ATOM 833 N N . GLY A 1 108 ? 27.846 4.575 -29.887 1.00 84.62 108 GLY A N 1
ATOM 834 C CA . GLY A 1 108 ? 28.352 3.258 -30.278 1.00 84.62 108 GLY A CA 1
ATOM 835 C C . GLY A 1 108 ? 28.398 2.241 -29.132 1.00 84.62 108 GLY A C 1
ATOM 836 O O . GLY A 1 108 ? 28.849 1.117 -29.343 1.00 84.62 108 GLY A O 1
ATOM 837 N N . THR A 1 109 ? 27.898 2.585 -27.939 1.00 86.88 109 THR A N 1
ATOM 838 C CA . THR A 1 109 ? 27.997 1.745 -26.730 1.00 86.88 109 THR A CA 1
ATOM 839 C C . THR A 1 109 ? 27.058 0.542 -26.755 1.00 86.88 109 THR A C 1
ATOM 841 O O . THR A 1 109 ? 27.326 -0.465 -26.109 1.00 86.88 109 THR A O 1
ATOM 844 N N . LEU A 1 110 ? 25.989 0.585 -27.561 1.00 86.44 110 LEU A N 1
ATOM 845 C CA . LEU A 1 110 ? 25.175 -0.605 -27.842 1.00 86.44 110 LEU A CA 1
ATOM 846 C C . LEU A 1 110 ? 25.779 -1.507 -28.929 1.00 86.44 110 LEU A C 1
ATOM 848 O O . LEU A 1 110 ? 25.214 -2.561 -29.203 1.00 86.44 110 LEU A O 1
ATOM 852 N N . GLY A 1 111 ? 26.899 -1.128 -29.545 1.00 85.44 111 GLY A N 1
ATOM 853 C CA . GLY A 1 111 ? 27.500 -1.836 -30.671 1.00 85.44 111 GLY A CA 1
ATOM 854 C C . GLY A 1 111 ? 27.354 -1.086 -31.995 1.00 85.44 111 GLY A C 1
ATOM 855 O O . GLY A 1 111 ? 26.368 -0.381 -32.254 1.00 85.44 111 GLY A O 1
ATOM 856 N N . ASN A 1 112 ? 28.355 -1.266 -32.856 1.00 85.50 112 ASN A N 1
ATOM 857 C CA . ASN A 1 112 ? 28.484 -0.546 -34.123 1.00 85.50 112 ASN A CA 1
ATOM 858 C C . ASN A 1 112 ? 27.782 -1.270 -35.274 1.00 85.50 112 ASN A C 1
ATOM 860 O O . ASN A 1 112 ? 27.396 -0.650 -36.264 1.00 85.50 112 ASN A O 1
ATOM 864 N N . THR A 1 113 ? 27.571 -2.577 -35.134 1.00 88.50 113 THR A N 1
ATOM 865 C CA . THR A 1 113 ? 26.816 -3.388 -36.090 1.00 88.50 113 THR A CA 1
ATOM 866 C C . THR A 1 113 ? 25.390 -3.652 -35.605 1.00 88.50 113 THR A C 1
ATOM 868 O O . THR A 1 113 ? 25.089 -3.615 -34.411 1.00 88.50 113 THR A O 1
ATOM 871 N N . ALA A 1 114 ? 24.490 -3.978 -36.538 1.00 86.44 114 ALA A N 1
ATOM 872 C CA . ALA A 1 114 ? 23.117 -4.355 -36.199 1.00 86.44 114 ALA A CA 1
ATOM 873 C C . ALA A 1 114 ? 23.057 -5.605 -35.298 1.00 86.44 114 ALA A C 1
ATOM 875 O O . ALA A 1 114 ? 22.214 -5.680 -34.407 1.00 86.44 114 ALA A O 1
ATOM 876 N N . SER A 1 115 ? 23.969 -6.564 -35.497 1.00 88.31 115 SER A N 1
ATOM 877 C CA . SER A 1 115 ? 24.023 -7.796 -34.701 1.00 88.31 115 SER A CA 1
ATOM 878 C C . SER A 1 115 ? 24.472 -7.535 -33.263 1.00 88.31 115 SER A C 1
ATOM 880 O O . SER A 1 115 ? 23.865 -8.062 -32.334 1.00 88.31 115 SER A O 1
ATOM 882 N N . GLU A 1 116 ? 25.505 -6.712 -33.066 1.00 88.88 116 GLU A N 1
ATOM 883 C CA . GLU A 1 116 ? 25.960 -6.316 -31.725 1.00 88.88 116 GLU A CA 1
ATOM 884 C C . GLU A 1 116 ? 24.869 -5.532 -30.994 1.00 88.88 116 GLU A C 1
ATOM 886 O O . GLU A 1 116 ? 24.564 -5.828 -29.842 1.00 88.88 116 GLU A O 1
ATOM 891 N N . ARG A 1 117 ? 24.195 -4.612 -31.696 1.00 91.12 117 ARG A N 1
ATOM 892 C CA . ARG A 1 117 ? 23.069 -3.853 -31.140 1.00 91.12 117 ARG A CA 1
ATOM 893 C C . ARG A 1 117 ? 21.926 -4.747 -30.694 1.00 91.12 117 ARG A C 1
ATOM 895 O O . ARG A 1 117 ? 21.371 -4.541 -29.616 1.00 91.12 117 ARG A O 1
ATOM 902 N N . GLN A 1 118 ? 21.606 -5.767 -31.485 1.00 91.69 118 GLN A N 1
ATOM 903 C CA . GLN A 1 118 ? 20.576 -6.730 -31.122 1.00 91.69 118 GLN A CA 1
ATOM 904 C C . GLN A 1 118 ? 20.960 -7.551 -29.885 1.00 91.69 118 GLN A C 1
ATOM 906 O O . GLN A 1 118 ? 20.099 -7.806 -29.040 1.00 91.69 118 GLN A O 1
ATOM 911 N N . ALA A 1 119 ? 22.232 -7.939 -29.757 1.00 90.00 119 ALA A N 1
ATOM 912 C CA . ALA A 1 119 ? 22.738 -8.635 -28.577 1.00 90.00 119 ALA A CA 1
ATOM 913 C C . ALA A 1 119 ? 22.668 -7.742 -27.326 1.00 90.00 119 ALA A C 1
ATOM 915 O O . ALA A 1 119 ? 22.106 -8.160 -26.316 1.00 90.00 119 ALA A O 1
ATOM 916 N N . SER A 1 120 ? 23.122 -6.488 -27.419 1.00 91.25 120 SER A N 1
ATOM 917 C CA . SER A 1 120 ? 23.044 -5.513 -26.324 1.00 91.25 120 SER A CA 1
ATOM 918 C C . SER A 1 120 ? 21.605 -5.286 -25.862 1.00 91.25 120 SER A C 1
ATOM 920 O O . SER A 1 120 ? 21.322 -5.333 -24.668 1.00 91.25 120 SER A O 1
ATOM 922 N N . LEU A 1 121 ? 20.661 -5.114 -26.793 1.00 93.75 121 LEU A N 1
ATOM 923 C CA . LEU A 1 121 ? 19.244 -4.948 -26.458 1.00 93.75 121 LEU A CA 1
ATOM 924 C C . LEU A 1 121 ? 18.635 -6.195 -25.801 1.00 93.75 121 LEU A C 1
ATOM 926 O O . LEU A 1 121 ? 17.794 -6.062 -24.914 1.00 93.75 121 LEU A O 1
ATOM 930 N N . ALA A 1 122 ? 19.056 -7.399 -26.201 1.00 93.25 122 ALA A N 1
ATOM 931 C CA . ALA A 1 122 ? 18.638 -8.633 -25.541 1.00 93.25 122 ALA A CA 1
ATOM 932 C C . ALA A 1 122 ? 19.178 -8.724 -24.101 1.00 93.25 122 ALA A C 1
ATOM 934 O O . ALA A 1 122 ? 18.435 -9.124 -23.203 1.00 93.25 122 ALA A O 1
ATOM 935 N N . SER A 1 123 ? 20.424 -8.298 -23.865 1.00 91.88 123 SER A N 1
ATOM 936 C CA . SER A 1 123 ? 21.007 -8.218 -22.519 1.00 91.88 123 SER A CA 1
ATOM 937 C C . SER A 1 123 ? 20.282 -7.196 -21.637 1.00 91.88 123 SER A C 1
ATOM 939 O O . SER A 1 123 ? 19.961 -7.507 -20.492 1.00 91.88 123 SER A O 1
ATOM 941 N N . ILE A 1 124 ? 19.949 -6.015 -22.174 1.00 93.25 124 ILE A N 1
ATOM 942 C CA . ILE A 1 124 ? 19.155 -4.994 -21.465 1.00 93.25 124 ILE A CA 1
ATOM 943 C C . ILE A 1 124 ? 17.773 -5.540 -21.099 1.00 93.25 124 ILE A C 1
ATOM 945 O O . ILE A 1 124 ? 17.314 -5.361 -19.973 1.00 93.25 124 ILE A O 1
ATOM 949 N N . GLU A 1 125 ? 17.105 -6.228 -22.027 1.00 95.50 125 GLU A N 1
ATOM 950 C CA . GLU A 1 125 ? 15.789 -6.811 -21.764 1.00 95.50 125 GLU A CA 1
ATOM 951 C C . GLU A 1 125 ? 15.856 -7.885 -20.677 1.00 95.50 125 GLU A C 1
ATOM 953 O O . GLU A 1 125 ? 15.045 -7.866 -19.754 1.00 95.50 125 GLU A O 1
ATOM 958 N N . ASN A 1 126 ? 16.857 -8.771 -20.733 1.00 93.69 126 ASN A N 1
ATOM 959 C CA . ASN A 1 126 ? 17.073 -9.768 -19.688 1.00 93.69 126 ASN A CA 1
ATOM 960 C C . ASN A 1 126 ? 17.320 -9.105 -18.324 1.00 93.69 126 ASN A C 1
ATOM 962 O O . ASN A 1 126 ? 16.716 -9.501 -17.331 1.00 93.69 126 ASN A O 1
ATOM 966 N N . TRP A 1 127 ? 18.149 -8.061 -18.270 1.00 92.06 127 TRP A N 1
ATOM 967 C CA . TRP A 1 127 ? 18.404 -7.313 -17.037 1.00 92.06 127 TRP A CA 1
ATOM 968 C C . TRP A 1 127 ? 17.124 -6.678 -16.467 1.00 92.06 127 TRP A C 1
ATOM 970 O O . TRP A 1 127 ? 16.839 -6.817 -15.277 1.00 92.06 127 TRP A O 1
ATOM 980 N N . LEU A 1 128 ? 16.286 -6.066 -17.310 1.00 92.12 128 LEU A N 1
ATOM 981 C CA . LEU A 1 128 ? 14.982 -5.536 -16.896 1.00 92.12 128 LEU A CA 1
ATOM 982 C C . LEU A 1 128 ? 14.036 -6.638 -16.396 1.00 92.12 128 LEU A C 1
ATOM 984 O O . LEU A 1 128 ? 13.295 -6.429 -15.435 1.00 92.12 128 LEU A O 1
ATOM 988 N N . VAL A 1 129 ? 14.075 -7.824 -17.005 1.00 91.38 129 VAL A N 1
ATOM 989 C CA . VAL A 1 129 ? 13.327 -8.993 -16.526 1.00 91.38 129 VAL A CA 1
ATOM 990 C C . VAL A 1 129 ? 13.838 -9.466 -15.162 1.00 91.38 129 VAL A C 1
ATOM 992 O O . VAL A 1 129 ? 13.020 -9.821 -14.312 1.00 91.38 129 VAL A O 1
ATOM 995 N N . GLN A 1 130 ? 15.149 -9.431 -14.898 1.00 87.06 130 GLN A N 1
ATOM 996 C CA . GLN A 1 130 ? 15.674 -9.716 -13.556 1.00 87.06 130 GLN A CA 1
ATOM 997 C C . GLN A 1 130 ? 15.149 -8.709 -12.531 1.00 87.06 130 GLN A C 1
ATOM 999 O O . GLN A 1 130 ? 14.681 -9.122 -11.476 1.00 87.06 130 GLN A O 1
ATOM 1004 N N . ARG A 1 131 ? 15.067 -7.418 -12.873 1.00 81.94 131 ARG A N 1
ATOM 1005 C CA . ARG A 1 131 ? 14.419 -6.422 -12.000 1.00 81.94 131 ARG A CA 1
ATOM 1006 C C . ARG A 1 131 ? 12.935 -6.699 -11.762 1.00 81.94 131 ARG A C 1
ATOM 1008 O O . ARG A 1 131 ? 12.424 -6.423 -10.682 1.00 81.94 131 ARG A O 1
ATOM 1015 N N . VAL A 1 132 ? 12.225 -7.260 -12.742 1.00 83.44 132 VAL A N 1
ATOM 1016 C CA . VAL A 1 132 ? 10.848 -7.740 -12.535 1.00 83.44 132 VAL A CA 1
ATOM 1017 C C . VAL A 1 132 ? 10.812 -8.931 -11.575 1.00 83.44 132 VAL A C 1
ATOM 1019 O O . VAL A 1 132 ? 9.926 -8.994 -10.727 1.00 83.44 132 VAL A O 1
ATOM 1022 N N . ARG A 1 133 ? 11.773 -9.858 -11.656 1.00 79.81 133 ARG A N 1
ATOM 1023 C CA . ARG A 1 133 ? 11.903 -10.959 -10.685 1.00 79.81 133 ARG A CA 1
ATOM 1024 C C . ARG A 1 133 ? 12.209 -10.435 -9.287 1.00 79.81 133 ARG A C 1
ATOM 1026 O O . ARG A 1 133 ? 11.565 -10.869 -8.346 1.00 79.81 133 ARG A O 1
ATOM 1033 N N . GLU A 1 134 ? 13.123 -9.480 -9.156 1.00 76.75 134 GLU A N 1
ATOM 1034 C CA . GLU A 1 134 ? 13.424 -8.797 -7.892 1.00 76.75 134 GLU A CA 1
ATOM 1035 C C . GLU A 1 134 ? 12.190 -8.091 -7.335 1.00 76.75 134 GLU A C 1
ATOM 1037 O O . GLU A 1 134 ? 11.872 -8.264 -6.167 1.00 76.75 134 GLU A O 1
ATOM 1042 N N . TYR A 1 135 ? 11.434 -7.378 -8.174 1.00 74.38 135 TYR A N 1
ATOM 1043 C CA . TYR A 1 135 ? 10.159 -6.775 -7.783 1.00 74.38 135 TYR A CA 1
ATOM 1044 C C . TYR A 1 135 ? 9.171 -7.826 -7.256 1.00 74.38 135 TYR A C 1
ATOM 1046 O O . TYR A 1 135 ? 8.517 -7.625 -6.238 1.00 74.38 135 TYR A O 1
ATOM 1054 N N . PHE A 1 136 ? 9.090 -8.978 -7.922 1.00 69.25 136 PHE A N 1
ATOM 1055 C CA . PHE A 1 136 ? 8.255 -10.096 -7.493 1.00 69.25 136 PHE A CA 1
ATOM 1056 C C . PHE A 1 136 ? 8.759 -10.836 -6.248 1.00 69.25 136 PHE A C 1
ATOM 1058 O O . PHE A 1 136 ? 7.955 -11.540 -5.629 1.00 69.25 136 PHE A O 1
ATOM 1065 N N . ASN A 1 137 ? 10.046 -10.698 -5.929 1.00 65.75 137 ASN A N 1
ATOM 1066 C CA . ASN A 1 137 ? 10.745 -11.332 -4.812 1.00 65.75 137 ASN A CA 1
ATOM 1067 C C . ASN A 1 137 ? 11.025 -10.357 -3.658 1.00 65.75 137 ASN A C 1
ATOM 1069 O O . ASN A 1 137 ? 11.656 -10.754 -2.680 1.00 65.75 137 ASN A O 1
ATOM 1073 N N . ALA A 1 138 ? 10.608 -9.092 -3.771 1.00 65.19 138 ALA A N 1
ATOM 1074 C CA . ALA A 1 138 ? 10.777 -8.102 -2.720 1.00 65.19 138 ALA A CA 1
ATOM 1075 C C . ALA A 1 138 ? 10.132 -8.627 -1.427 1.00 65.19 138 ALA A C 1
ATOM 1077 O O . ALA A 1 138 ? 8.979 -9.063 -1.449 1.00 65.19 138 ALA A O 1
ATOM 1078 N N . GLU A 1 139 ? 10.897 -8.636 -0.327 1.00 65.94 139 GLU A N 1
ATOM 1079 C CA . GLU A 1 139 ? 10.503 -9.312 0.913 1.00 65.94 139 GLU A CA 1
ATOM 1080 C C . GLU A 1 139 ? 9.135 -8.828 1.409 1.00 65.94 139 GLU A C 1
ATOM 1082 O O . GLU A 1 139 ? 8.870 -7.626 1.501 1.00 65.94 139 GLU A O 1
ATOM 1087 N N . HIS A 1 140 ? 8.268 -9.771 1.769 1.00 79.19 140 HIS A N 1
ATOM 1088 C CA . HIS A 1 140 ? 7.018 -9.473 2.455 1.00 79.19 140 HIS A CA 1
ATOM 1089 C C . HIS A 1 140 ? 7.290 -8.751 3.783 1.00 79.19 140 HIS A C 1
ATOM 1091 O O . HIS A 1 140 ? 8.380 -8.827 4.360 1.00 79.19 140 HIS A O 1
ATOM 1097 N N . LEU A 1 141 ? 6.296 -8.017 4.268 1.00 88.19 141 LEU A N 1
ATOM 1098 C CA . LEU A 1 141 ? 6.272 -7.568 5.657 1.00 88.19 141 LEU A CA 1
ATOM 1099 C C . LEU A 1 141 ? 6.183 -8.799 6.569 1.00 88.19 141 LEU A C 1
ATOM 1101 O O . LEU A 1 141 ? 5.685 -9.846 6.158 1.00 88.19 141 LEU A O 1
ATOM 1105 N N . ARG A 1 142 ? 6.646 -8.694 7.811 1.00 89.06 142 ARG A N 1
ATOM 1106 C CA . ARG A 1 142 ? 6.608 -9.803 8.771 1.00 89.06 142 ARG A CA 1
ATOM 1107 C C . ARG A 1 142 ? 5.803 -9.425 9.998 1.00 89.06 142 ARG A C 1
ATOM 1109 O O . ARG A 1 142 ? 5.945 -8.323 10.514 1.00 89.06 142 ARG A O 1
ATOM 1116 N N . ILE A 1 143 ? 4.994 -10.349 10.496 1.00 91.75 143 ILE A N 1
ATOM 1117 C CA . ILE A 1 143 ? 4.348 -10.232 11.800 1.00 91.75 143 ILE A CA 1
ATOM 1118 C C . ILE A 1 143 ? 4.917 -11.298 12.732 1.00 91.75 143 ILE A C 1
ATOM 1120 O O . ILE A 1 143 ? 4.960 -12.480 12.390 1.00 91.75 143 ILE A O 1
ATOM 1124 N N . SER A 1 144 ? 5.389 -10.868 13.902 1.00 85.25 144 SER A N 1
ATOM 1125 C CA . SER A 1 144 ? 5.992 -11.772 14.882 1.00 85.25 144 SER A CA 1
ATOM 1126 C C . SER A 1 144 ? 4.969 -12.772 15.429 1.00 85.25 144 SER A C 1
ATOM 1128 O O . SER A 1 144 ? 3.844 -12.409 15.777 1.00 85.25 144 SER A O 1
ATOM 1130 N N . SER A 1 145 ? 5.393 -14.027 15.552 1.00 78.00 145 SER A N 1
ATOM 1131 C CA . SER A 1 145 ? 4.682 -15.099 16.251 1.00 78.00 145 SER A CA 1
ATOM 1132 C C . SER A 1 145 ? 4.878 -15.083 17.773 1.00 78.00 145 SER A C 1
ATOM 1134 O O . SER A 1 145 ? 4.279 -15.904 18.467 1.00 78.00 145 SER A O 1
ATOM 1136 N N . ASP A 1 146 ? 5.667 -14.149 18.319 1.00 78.81 146 ASP A N 1
ATOM 1137 C CA . ASP A 1 146 ? 5.900 -14.038 19.759 1.00 78.81 146 ASP A CA 1
ATOM 1138 C C . ASP A 1 146 ? 4.626 -13.603 20.497 1.00 78.81 146 ASP A C 1
ATOM 1140 O O . ASP A 1 146 ? 4.218 -12.438 20.492 1.00 78.81 146 ASP A O 1
ATOM 1144 N N . HIS A 1 147 ? 4.010 -14.570 21.176 1.00 75.31 147 HIS A N 1
ATOM 1145 C CA . HIS A 1 147 ? 2.769 -14.402 21.925 1.00 75.31 147 HIS A CA 1
ATOM 1146 C C . HIS A 1 147 ? 2.902 -13.537 23.190 1.00 75.31 147 HIS A C 1
ATOM 1148 O O . HIS A 1 147 ? 1.887 -13.256 23.827 1.00 75.31 147 HIS A O 1
ATOM 1154 N N . SER A 1 148 ? 4.113 -13.119 23.577 1.00 82.94 148 SER A N 1
ATOM 1155 C CA . SER A 1 148 ? 4.315 -12.175 24.684 1.00 82.94 148 SER A CA 1
ATOM 1156 C C . SER A 1 148 ? 4.007 -10.723 24.297 1.00 82.94 148 SER A C 1
ATOM 1158 O O . SER A 1 148 ? 3.711 -9.895 25.164 1.00 82.94 148 SER A O 1
ATOM 1160 N N . ASN A 1 149 ? 4.011 -10.419 22.997 1.00 88.19 149 ASN A N 1
ATOM 1161 C CA . ASN A 1 149 ? 3.702 -9.094 22.482 1.00 88.19 149 ASN A CA 1
ATOM 1162 C C . ASN A 1 149 ? 2.194 -8.828 22.438 1.00 88.19 149 ASN A C 1
ATOM 1164 O O . ASN A 1 149 ? 1.378 -9.691 22.114 1.00 88.19 149 ASN A O 1
ATOM 1168 N N . THR A 1 150 ? 1.809 -7.580 22.709 1.00 91.94 150 THR A N 1
ATOM 1169 C CA . THR A 1 150 ? 0.413 -7.158 22.521 1.00 91.94 150 THR A CA 1
ATOM 1170 C C . THR A 1 150 ? 0.062 -7.100 21.034 1.00 91.94 150 THR A C 1
ATOM 1172 O O . THR A 1 150 ? 0.893 -6.724 20.210 1.00 91.94 150 THR A O 1
ATOM 1175 N N . VAL A 1 151 ? -1.196 -7.377 20.682 1.00 92.75 151 VAL A N 1
ATOM 1176 C CA . VAL A 1 151 ? -1.669 -7.267 19.289 1.00 92.75 151 VAL A CA 1
ATOM 1177 C C . VAL A 1 151 ? -1.448 -5.857 18.736 1.00 92.75 151 VAL A C 1
ATOM 1179 O O . VAL A 1 151 ? -0.996 -5.708 17.608 1.00 92.75 151 VAL A O 1
ATOM 1182 N N . SER A 1 152 ? -1.699 -4.816 19.539 1.00 94.25 152 SER A N 1
ATOM 1183 C CA . SER A 1 152 ? -1.434 -3.429 19.135 1.00 94.25 152 SER A CA 1
ATOM 1184 C C . SER A 1 152 ? 0.034 -3.209 18.756 1.00 94.25 152 SER A C 1
ATOM 1186 O O . SER A 1 152 ? 0.300 -2.536 17.766 1.00 94.25 152 SER A O 1
ATOM 1188 N N . PHE A 1 153 ? 0.977 -3.803 19.498 1.00 94.38 153 PHE A N 1
ATOM 1189 C CA . PHE A 1 153 ? 2.401 -3.745 19.159 1.00 94.38 153 PHE A CA 1
ATOM 1190 C C . PHE A 1 153 ? 2.706 -4.482 17.851 1.00 94.38 153 PHE A C 1
ATOM 1192 O O . PHE A 1 153 ? 3.396 -3.927 17.006 1.00 94.38 153 PHE A O 1
ATOM 1199 N N . LEU A 1 154 ? 2.154 -5.683 17.647 1.00 94.12 154 LEU A N 1
ATOM 1200 C CA . LEU A 1 154 ? 2.356 -6.441 16.406 1.00 94.12 154 LEU A CA 1
ATOM 1201 C C . LEU A 1 154 ? 1.892 -5.652 15.171 1.00 94.12 154 LEU A C 1
ATOM 1203 O O . LEU A 1 154 ? 2.584 -5.617 14.158 1.00 94.12 154 LEU A O 1
ATOM 1207 N N . ILE A 1 155 ?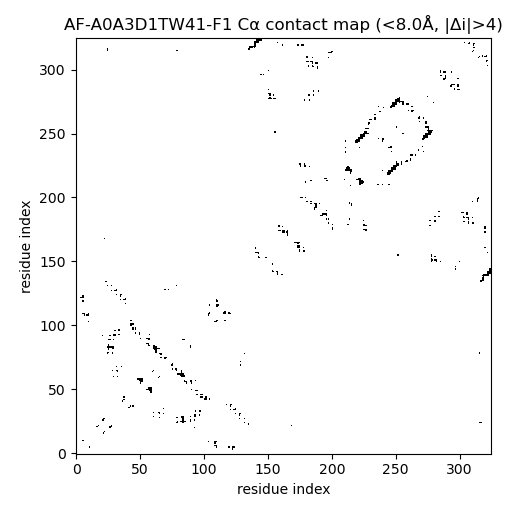 0.744 -4.973 15.264 1.00 95.81 155 ILE A N 1
ATOM 1208 C CA . ILE A 1 155 ? 0.250 -4.107 14.186 1.00 95.81 155 ILE A CA 1
ATOM 1209 C C . ILE A 1 155 ? 1.147 -2.874 14.007 1.00 95.81 155 ILE A C 1
ATOM 1211 O O . ILE A 1 155 ? 1.461 -2.513 12.873 1.00 95.81 155 ILE A O 1
ATOM 1215 N N . ALA A 1 156 ? 1.586 -2.241 15.101 1.00 95.56 156 ALA A N 1
ATOM 1216 C CA . ALA A 1 156 ? 2.505 -1.104 15.042 1.00 95.56 156 ALA A CA 1
ATOM 1217 C C . ALA A 1 156 ? 3.832 -1.470 14.356 1.00 95.56 156 ALA A C 1
ATOM 1219 O O . ALA A 1 156 ? 4.346 -0.682 13.563 1.00 95.56 156 ALA A O 1
ATOM 1220 N N . ASP A 1 157 ? 4.362 -2.663 14.631 1.00 94.25 157 ASP A N 1
ATOM 1221 C CA . ASP A 1 157 ? 5.605 -3.164 14.044 1.00 94.25 157 ASP A CA 1
ATOM 1222 C C . ASP A 1 157 ? 5.476 -3.376 12.528 1.00 94.25 157 ASP A C 1
ATOM 1224 O O . ASP A 1 157 ? 6.300 -2.883 11.757 1.00 94.25 157 ASP A O 1
ATOM 1228 N N . VAL A 1 158 ? 4.374 -3.980 12.071 1.00 95.31 158 VAL A N 1
ATOM 1229 C CA . VAL A 1 158 ? 4.067 -4.100 10.635 1.00 95.31 158 VAL A CA 1
ATOM 1230 C C . VAL A 1 158 ? 3.984 -2.722 9.964 1.00 95.31 158 VAL A C 1
ATOM 1232 O O . VAL A 1 158 ? 4.545 -2.517 8.884 1.00 95.31 158 VAL A O 1
ATOM 1235 N N . LEU A 1 159 ? 3.321 -1.746 10.597 1.00 95.19 159 LEU A N 1
ATOM 1236 C CA . LEU A 1 159 ? 3.246 -0.376 10.075 1.00 95.19 159 LEU A CA 1
ATOM 1237 C C . LEU A 1 159 ? 4.621 0.313 10.057 1.00 95.19 159 LEU A C 1
ATOM 1239 O O . LEU A 1 159 ? 4.904 1.092 9.145 1.00 95.19 159 LEU A O 1
ATOM 1243 N N . ALA A 1 160 ? 5.495 0.021 11.023 1.00 92.38 160 ALA A N 1
ATOM 1244 C CA . ALA A 1 160 ? 6.861 0.535 11.050 1.00 92.38 160 ALA A CA 1
ATOM 1245 C C . ALA A 1 160 ? 7.705 -0.031 9.897 1.00 92.38 160 ALA A C 1
ATOM 1247 O O . ALA A 1 160 ? 8.361 0.746 9.198 1.00 92.38 160 ALA A O 1
ATOM 1248 N N . GLN A 1 161 ? 7.621 -1.338 9.630 1.00 89.94 161 GLN A N 1
ATOM 1249 C CA . GLN A 1 161 ? 8.261 -1.975 8.471 1.00 89.94 161 GLN A CA 1
ATOM 1250 C C . GLN A 1 161 ? 7.763 -1.363 7.150 1.00 89.94 161 GLN A C 1
ATOM 1252 O O . GLN A 1 161 ? 8.556 -1.009 6.275 1.00 89.94 161 GLN A O 1
ATOM 1257 N N . ALA A 1 162 ? 6.448 -1.155 7.026 1.00 90.62 162 ALA A N 1
ATOM 1258 C CA . ALA A 1 162 ? 5.838 -0.515 5.863 1.00 90.62 162 ALA A CA 1
ATOM 1259 C C . ALA A 1 162 ? 6.339 0.928 5.660 1.00 90.62 162 ALA A C 1
ATOM 1261 O O . ALA A 1 162 ? 6.634 1.342 4.536 1.00 90.62 162 ALA A O 1
ATOM 1262 N N . ARG A 1 163 ? 6.484 1.692 6.750 1.00 88.94 163 ARG A N 1
ATOM 1263 C CA . ARG A 1 163 ? 7.037 3.052 6.722 1.00 88.94 163 ARG A CA 1
ATOM 1264 C C . ARG A 1 163 ? 8.506 3.066 6.315 1.00 88.94 163 ARG A C 1
ATOM 1266 O O . ARG A 1 163 ? 8.885 3.912 5.508 1.00 88.94 163 ARG A O 1
ATOM 1273 N N . GLN A 1 164 ? 9.322 2.159 6.850 1.00 81.88 164 GLN A N 1
ATOM 1274 C CA . GLN A 1 164 ? 10.732 2.043 6.476 1.00 81.88 164 GLN A CA 1
ATOM 1275 C C . GLN A 1 164 ? 10.863 1.790 4.970 1.00 81.88 164 GLN A C 1
ATOM 1277 O O . GLN A 1 164 ? 11.556 2.527 4.271 1.00 81.88 164 GLN A O 1
ATOM 1282 N N . ARG A 1 165 ? 10.091 0.838 4.443 1.00 79.56 165 ARG A N 1
ATOM 1283 C CA . ARG A 1 165 ? 10.059 0.546 3.006 1.00 79.56 165 ARG A CA 1
ATOM 1284 C C . ARG A 1 165 ? 9.625 1.749 2.168 1.00 79.56 165 ARG A C 1
ATOM 1286 O O . ARG A 1 165 ? 10.178 2.002 1.101 1.00 79.56 165 ARG A O 1
ATOM 1293 N N . GLN A 1 166 ? 8.666 2.535 2.658 1.00 80.06 166 GLN A N 1
ATOM 1294 C CA . GLN A 1 166 ? 8.250 3.769 1.987 1.00 80.06 166 GLN A CA 1
ATOM 1295 C C . GLN A 1 166 ? 9.378 4.813 1.908 1.00 80.06 166 GLN A C 1
ATOM 1297 O O . GLN A 1 166 ? 9.459 5.553 0.928 1.00 80.06 166 GLN A O 1
ATOM 1302 N N . GLN A 1 167 ? 10.241 4.892 2.925 1.00 72.62 167 GLN A N 1
ATOM 1303 C CA . GLN A 1 167 ? 11.394 5.800 2.931 1.00 72.62 167 GLN A CA 1
ATOM 1304 C C . GLN A 1 167 ? 12.474 5.357 1.938 1.00 72.62 167 GLN A C 1
ATOM 1306 O O . GLN A 1 167 ? 13.081 6.203 1.283 1.00 72.62 167 GLN A O 1
ATOM 1311 N N . GLU A 1 168 ? 12.668 4.047 1.791 1.00 63.97 168 GLU A N 1
ATOM 1312 C CA . GLU A 1 168 ? 13.601 3.450 0.828 1.00 63.97 168 GLU A CA 1
ATOM 1313 C C . GLU A 1 168 ? 13.126 3.620 -0.626 1.00 63.97 168 GLU A C 1
ATOM 1315 O O . GLU A 1 168 ? 13.945 3.695 -1.542 1.00 63.97 168 GLU A O 1
ATOM 1320 N N . VAL A 1 169 ? 11.811 3.759 -0.850 1.00 59.28 169 VAL A N 1
ATOM 1321 C CA . VAL A 1 169 ? 11.210 3.968 -2.179 1.00 59.28 169 VAL A CA 1
ATOM 1322 C C . VAL A 1 169 ? 10.392 5.270 -2.218 1.00 59.28 169 VAL A C 1
ATOM 1324 O O . VAL A 1 169 ? 9.158 5.242 -2.108 1.00 59.28 169 VAL A O 1
ATOM 1327 N N . PRO A 1 170 ? 11.033 6.441 -2.418 1.00 52.41 170 PRO A N 1
ATOM 1328 C CA . PRO A 1 170 ? 10.345 7.730 -2.438 1.00 52.41 170 PRO A CA 1
ATOM 1329 C C . PRO A 1 170 ? 9.224 7.790 -3.488 1.00 52.41 170 PRO A C 1
ATOM 1331 O O . PRO A 1 170 ? 9.413 7.422 -4.650 1.00 52.41 170 PRO A O 1
ATOM 1334 N N . GLY A 1 171 ? 8.053 8.298 -3.098 1.00 56.19 171 GLY A N 1
ATOM 1335 C CA . GLY A 1 171 ? 6.860 8.366 -3.956 1.00 56.19 171 GLY A CA 1
ATOM 1336 C C . GLY A 1 171 ? 5.996 7.099 -3.953 1.00 56.19 171 GLY A C 1
ATOM 1337 O O . GLY A 1 171 ? 4.963 7.074 -4.620 1.00 56.19 171 GLY A O 1
ATOM 1338 N N . SER A 1 172 ? 6.383 6.068 -3.198 1.00 64.62 172 SER A N 1
ATOM 1339 C CA . SER A 1 172 ? 5.507 4.942 -2.872 1.00 64.62 172 SER A CA 1
ATOM 1340 C C . SER A 1 172 ? 4.541 5.303 -1.731 1.00 64.62 172 SER A C 1
ATOM 1342 O O . SER A 1 172 ? 4.769 6.244 -0.971 1.00 64.62 172 SER A O 1
ATOM 1344 N N . THR A 1 173 ? 3.433 4.569 -1.624 1.00 77.25 173 THR A N 1
ATOM 1345 C CA . THR A 1 173 ? 2.392 4.762 -0.595 1.00 77.25 173 THR A CA 1
ATOM 1346 C C . THR A 1 173 ? 2.194 3.497 0.244 1.00 77.25 173 THR A C 1
ATOM 1348 O O . THR A 1 173 ? 1.075 3.094 0.554 1.00 77.25 173 THR A O 1
ATOM 1351 N N . VAL A 1 174 ? 3.307 2.846 0.591 1.00 84.50 174 VAL A N 1
ATOM 1352 C CA . VAL A 1 174 ? 3.328 1.530 1.246 1.00 84.50 174 VAL A CA 1
ATOM 1353 C C . VAL A 1 174 ? 2.626 1.565 2.605 1.00 84.50 174 VAL A C 1
ATOM 1355 O O . VAL A 1 174 ? 1.730 0.762 2.841 1.00 84.50 174 VAL A O 1
ATOM 1358 N N . GLU A 1 175 ? 2.957 2.524 3.479 1.00 91.25 175 GLU A N 1
ATOM 1359 C CA . GLU A 1 175 ? 2.368 2.599 4.828 1.00 91.25 175 GLU A CA 1
ATOM 1360 C C . GLU A 1 175 ? 0.852 2.836 4.769 1.00 91.25 175 GLU A C 1
ATOM 1362 O O . GLU A 1 175 ? 0.084 2.210 5.499 1.00 91.25 175 GLU A O 1
ATOM 1367 N N . GLY A 1 176 ? 0.414 3.717 3.863 1.00 91.88 176 GLY A N 1
ATOM 1368 C CA . GLY A 1 176 ? -1.002 4.015 3.653 1.00 91.88 176 GLY A CA 1
ATOM 1369 C C . GLY A 1 176 ? -1.785 2.811 3.130 1.00 91.88 176 GLY A C 1
ATOM 1370 O O . GLY A 1 176 ? -2.863 2.518 3.648 1.00 91.88 176 GLY A O 1
ATOM 1371 N N . ALA A 1 177 ? -1.225 2.091 2.153 1.00 90.94 177 ALA A N 1
ATOM 1372 C CA . ALA A 1 177 ? -1.834 0.891 1.588 1.00 90.94 177 ALA A CA 1
ATOM 1373 C C . ALA A 1 177 ? -1.984 -0.215 2.635 1.00 90.94 177 ALA A C 1
ATOM 1375 O O . ALA A 1 177 ? -3.078 -0.753 2.807 1.00 90.94 177 ALA A O 1
ATOM 1376 N N . VAL A 1 178 ? -0.913 -0.509 3.376 1.00 94.62 178 VAL A N 1
ATOM 1377 C CA . VAL A 1 178 ? -0.923 -1.520 4.444 1.00 94.62 178 VAL A CA 1
ATOM 1378 C C . VAL A 1 178 ? -1.974 -1.172 5.493 1.00 94.62 178 VAL A C 1
ATOM 1380 O O . VAL A 1 178 ? -2.800 -2.013 5.844 1.00 94.62 178 VAL A O 1
ATOM 1383 N N . LEU A 1 179 ? -2.008 0.086 5.943 1.00 96.25 179 LEU A N 1
ATOM 1384 C CA . LEU A 1 179 ? -2.985 0.537 6.926 1.00 96.25 179 LEU A CA 1
ATOM 1385 C C . LEU A 1 179 ? -4.429 0.373 6.420 1.00 96.25 179 LEU A C 1
ATOM 1387 O O . LEU A 1 179 ? -5.256 -0.217 7.115 1.00 96.25 179 LEU A O 1
ATOM 1391 N N . GLN A 1 180 ? -4.744 0.859 5.216 1.00 94.56 180 GLN A N 1
ATOM 1392 C CA . GLN A 1 180 ? -6.095 0.757 4.655 1.00 94.56 180 GLN A CA 1
ATOM 1393 C C . GLN A 1 180 ? -6.539 -0.702 4.503 1.00 94.56 180 GLN A C 1
ATOM 1395 O O . GLN A 1 180 ? -7.664 -1.042 4.877 1.00 94.56 180 GLN A O 1
ATOM 1400 N N . HIS A 1 181 ? -5.662 -1.575 4.007 1.00 94.81 181 HIS A N 1
ATOM 1401 C CA . HIS A 1 181 ? -5.978 -2.991 3.825 1.00 94.81 181 HIS A CA 1
ATOM 1402 C C . HIS A 1 181 ? -6.120 -3.738 5.152 1.00 94.81 181 HIS A C 1
ATOM 1404 O O . HIS A 1 181 ? -7.002 -4.587 5.254 1.00 94.81 181 HIS A O 1
ATOM 1410 N N . LEU A 1 182 ? -5.344 -3.402 6.190 1.00 96.62 182 LEU A N 1
ATOM 1411 C CA . LEU A 1 182 ? -5.513 -3.974 7.535 1.00 96.62 182 LEU A CA 1
ATOM 1412 C C . LEU A 1 182 ? -6.865 -3.586 8.147 1.00 96.62 182 LEU A C 1
ATOM 1414 O O . LEU A 1 182 ? -7.563 -4.437 8.702 1.00 96.62 182 LEU A O 1
ATOM 1418 N N . ILE A 1 183 ? -7.274 -2.322 7.998 1.00 96.00 183 ILE A N 1
ATOM 1419 C CA . ILE A 1 183 ? -8.605 -1.866 8.422 1.00 96.00 183 ILE A CA 1
ATOM 1420 C C . ILE A 1 183 ? -9.699 -2.587 7.635 1.00 96.00 183 ILE A C 1
ATOM 1422 O O . ILE A 1 183 ? -10.664 -3.064 8.232 1.00 96.00 183 ILE A O 1
ATOM 1426 N N . GLY A 1 184 ? -9.528 -2.725 6.319 1.00 94.25 184 GLY A N 1
ATOM 1427 C CA . GLY A 1 184 ? -10.428 -3.500 5.475 1.00 94.25 184 GLY A CA 1
ATOM 1428 C C . GLY A 1 184 ? -10.561 -4.944 5.958 1.00 94.25 184 GLY A C 1
ATOM 1429 O O . GLY A 1 184 ? -11.676 -5.404 6.182 1.00 94.25 184 GLY A O 1
ATOM 1430 N N . ALA A 1 185 ? -9.445 -5.638 6.172 1.00 94.75 185 ALA A N 1
ATOM 1431 C CA . ALA A 1 185 ? -9.421 -7.024 6.629 1.00 94.75 185 ALA A CA 1
ATOM 1432 C C . ALA A 1 185 ? -10.134 -7.198 7.971 1.00 94.75 185 ALA A C 1
ATOM 1434 O O . ALA A 1 185 ? -10.990 -8.070 8.114 1.00 94.75 185 ALA A O 1
ATOM 1435 N N . LYS A 1 186 ? -9.854 -6.309 8.929 1.00 93.75 186 LYS A N 1
ATOM 1436 C CA . LYS A 1 186 ? -10.554 -6.263 10.214 1.00 93.75 186 LYS A CA 1
ATOM 1437 C C . LYS A 1 186 ? -12.064 -6.105 10.031 1.00 93.75 186 LYS A C 1
ATOM 1439 O O . LYS A 1 186 ? -12.849 -6.796 10.679 1.00 93.75 186 LYS A O 1
ATOM 1444 N N . LEU A 1 187 ? -12.494 -5.178 9.173 1.00 92.94 187 LEU A N 1
ATOM 1445 C CA . LEU A 1 187 ? -13.918 -4.940 8.927 1.00 92.94 187 LEU A CA 1
ATOM 1446 C C . LEU A 1 187 ? -14.576 -6.152 8.260 1.00 92.94 187 LEU A C 1
ATOM 1448 O O . LEU A 1 187 ? -15.660 -6.535 8.686 1.00 92.94 187 LEU A O 1
ATOM 1452 N N . ALA A 1 188 ? -13.910 -6.785 7.295 1.00 92.00 188 ALA A N 1
ATOM 1453 C CA . ALA A 1 188 ? -14.401 -7.973 6.603 1.00 92.00 188 ALA A CA 1
ATOM 1454 C C . ALA A 1 188 ? -14.548 -9.173 7.551 1.00 92.00 188 ALA A C 1
ATOM 1456 O O . ALA A 1 188 ? -15.591 -9.822 7.556 1.00 92.00 188 ALA A O 1
ATOM 1457 N N . VAL A 1 189 ? -13.562 -9.425 8.421 1.00 91.19 189 VAL A N 1
ATOM 1458 C CA . VAL A 1 189 ? -13.649 -10.484 9.445 1.00 91.19 189 VAL A CA 1
ATOM 1459 C C . VAL A 1 189 ? -14.825 -10.237 10.396 1.00 91.19 189 VAL A C 1
ATOM 1461 O O . VAL A 1 189 ? -15.517 -11.175 10.788 1.00 91.19 189 VAL A O 1
ATOM 1464 N N . ARG A 1 190 ? -15.101 -8.976 10.757 1.00 89.38 190 ARG A N 1
ATOM 1465 C CA . ARG A 1 190 ? -16.146 -8.654 11.740 1.00 89.38 190 ARG A CA 1
ATOM 1466 C C . ARG A 1 190 ? -17.559 -8.528 11.169 1.00 89.38 190 ARG A C 1
ATOM 1468 O O . ARG A 1 190 ? -18.518 -8.837 11.884 1.00 89.38 190 ARG A O 1
ATOM 1475 N N . LEU A 1 191 ? -17.695 -7.979 9.966 1.00 87.50 191 LEU A N 1
ATOM 1476 C CA . LEU A 1 191 ? -18.976 -7.611 9.349 1.00 87.50 191 LEU A CA 1
ATOM 1477 C C . LEU A 1 191 ? -19.371 -8.545 8.198 1.00 87.50 191 LEU A C 1
ATOM 1479 O O . LEU A 1 191 ? -20.529 -8.522 7.789 1.00 87.50 191 LEU A O 1
ATOM 1483 N N . GLY A 1 192 ? -18.444 -9.374 7.717 1.00 84.75 192 GLY A N 1
ATOM 1484 C CA . GLY A 1 192 ? -18.582 -10.163 6.497 1.00 84.75 192 GLY A CA 1
ATOM 1485 C C . GLY A 1 192 ? -17.975 -9.445 5.288 1.00 84.75 192 GLY A C 1
ATOM 1486 O O . GLY A 1 192 ? -18.096 -8.227 5.149 1.00 84.75 192 GLY A O 1
ATOM 1487 N N . ASP A 1 193 ? -17.330 -10.214 4.410 1.00 76.62 193 ASP A N 1
ATOM 1488 C CA . ASP A 1 193 ? -16.637 -9.711 3.211 1.00 76.62 193 ASP A CA 1
ATOM 1489 C C . ASP A 1 193 ? -17.613 -9.028 2.228 1.00 76.62 193 ASP A C 1
ATOM 1491 O O . ASP A 1 193 ? -17.334 -7.955 1.703 1.00 76.62 193 ASP A O 1
ATOM 1495 N N . ASP A 1 194 ? -18.836 -9.554 2.093 1.00 75.44 194 ASP A N 1
ATOM 1496 C CA . ASP A 1 194 ? -19.871 -9.006 1.199 1.00 75.44 194 ASP A CA 1
ATOM 1497 C C . ASP A 1 194 ? -20.355 -7.596 1.590 1.00 75.44 194 ASP A C 1
ATOM 1499 O O . ASP A 1 194 ? -20.957 -6.885 0.782 1.00 75.44 194 ASP A O 1
ATOM 1503 N N . VAL A 1 195 ? -20.110 -7.180 2.837 1.00 72.31 195 VAL A N 1
ATOM 1504 C CA . VAL A 1 195 ? -20.511 -5.863 3.352 1.00 72.31 195 VAL A CA 1
ATOM 1505 C C . VAL A 1 195 ? -19.469 -4.795 3.012 1.00 72.31 195 VAL A C 1
ATOM 1507 O O . VAL A 1 195 ? -19.792 -3.605 2.986 1.00 72.31 195 VAL A O 1
ATOM 1510 N N . ILE A 1 196 ? -18.222 -5.191 2.732 1.00 78.88 196 ILE A N 1
ATOM 1511 C CA . ILE A 1 196 ? -17.091 -4.277 2.577 1.00 78.88 196 ILE A CA 1
ATOM 1512 C C . ILE A 1 196 ? -16.594 -4.276 1.134 1.00 78.88 196 ILE A C 1
ATOM 1514 O O . ILE A 1 196 ? -16.131 -5.268 0.585 1.00 78.88 196 ILE A O 1
ATOM 1518 N N . THR A 1 197 ? -16.618 -3.106 0.495 1.00 76.25 197 THR A N 1
ATOM 1519 C CA . THR A 1 197 ? -15.994 -2.956 -0.824 1.00 76.25 197 THR A CA 1
ATOM 1520 C C . THR A 1 197 ? -14.505 -2.661 -0.676 1.00 76.25 197 THR A C 1
ATOM 1522 O O . THR A 1 197 ? -14.111 -1.531 -0.395 1.00 76.25 197 THR A O 1
ATOM 1525 N N . HIS A 1 198 ? -13.670 -3.666 -0.930 1.00 76.25 198 HIS A N 1
ATOM 1526 C CA . HIS A 1 198 ? -12.218 -3.503 -0.987 1.00 76.25 198 HIS A CA 1
ATOM 1527 C C . HIS A 1 198 ? -11.761 -2.854 -2.295 1.00 76.25 198 HIS A C 1
ATOM 1529 O O . HIS A 1 198 ? -12.206 -3.220 -3.388 1.00 76.25 198 HIS A O 1
ATOM 1535 N N . GLN A 1 199 ? -10.826 -1.913 -2.196 1.00 67.75 199 GLN A N 1
ATOM 1536 C CA . GLN A 1 199 ? -10.283 -1.178 -3.334 1.00 67.75 199 GLN A CA 1
ATOM 1537 C C . GLN A 1 199 ? -8.772 -1.209 -3.358 1.00 67.75 199 GLN A C 1
ATOM 1539 O O . GLN A 1 199 ? -8.148 -1.292 -2.311 1.00 67.75 199 GLN A O 1
ATOM 1544 N N . ALA A 1 200 ? -8.200 -1.081 -4.553 1.00 63.34 200 ALA A N 1
ATOM 1545 C CA . ALA A 1 200 ? -6.780 -0.801 -4.671 1.00 63.34 200 ALA A CA 1
ATOM 1546 C C . ALA A 1 200 ? -6.496 0.603 -4.120 1.00 63.34 200 ALA A C 1
ATOM 1548 O O . ALA A 1 200 ? -7.194 1.558 -4.477 1.00 63.34 200 ALA A O 1
ATOM 1549 N N . TYR A 1 201 ? -5.449 0.745 -3.317 1.00 62.25 201 TYR A N 1
ATOM 1550 C CA . TYR A 1 201 ? -5.059 2.006 -2.688 1.00 62.25 201 TYR A CA 1
ATOM 1551 C C . TYR A 1 201 ? -4.840 3.121 -3.728 1.00 62.25 201 TYR A C 1
ATOM 1553 O O . TYR A 1 201 ? -5.253 4.267 -3.566 1.00 62.25 201 TYR A O 1
ATOM 1561 N N . SER A 1 202 ? -4.286 2.748 -4.885 1.00 55.22 202 SER A N 1
ATOM 1562 C CA . SER A 1 202 ? -4.037 3.644 -6.024 1.00 55.22 202 SER A CA 1
ATOM 1563 C C . SER A 1 202 ? -5.293 4.212 -6.713 1.00 55.22 202 SER A C 1
ATOM 1565 O O . SER A 1 202 ? -5.163 5.082 -7.574 1.00 55.22 202 SER A O 1
ATOM 1567 N N . THR A 1 203 ? -6.506 3.763 -6.361 1.00 51.34 203 THR A N 1
ATOM 1568 C CA . THR A 1 203 ? -7.766 4.245 -6.972 1.00 51.34 203 THR A CA 1
ATOM 1569 C C . THR A 1 203 ? -8.430 5.421 -6.245 1.00 51.34 203 THR A C 1
ATOM 1571 O O . THR A 1 203 ? -9.460 5.907 -6.714 1.00 51.34 203 THR A O 1
ATOM 1574 N N . ALA A 1 204 ? -7.816 5.949 -5.178 1.00 46.69 204 ALA A N 1
ATOM 1575 C CA . ALA A 1 204 ? -8.323 7.090 -4.400 1.00 46.69 204 ALA A CA 1
ATOM 1576 C C . ALA A 1 204 ? -8.508 8.404 -5.204 1.00 46.69 204 ALA A C 1
ATOM 1578 O O . ALA A 1 204 ? -9.199 9.318 -4.753 1.00 46.69 204 ALA A O 1
ATOM 1579 N N . ASP A 1 205 ? -7.925 8.491 -6.405 1.00 37.69 205 ASP A N 1
ATOM 1580 C CA . ASP A 1 205 ? -7.953 9.668 -7.287 1.00 37.69 205 ASP A CA 1
ATOM 1581 C C . ASP A 1 205 ? -9.146 9.721 -8.261 1.00 37.69 205 ASP A C 1
ATOM 1583 O O . ASP A 1 205 ? -9.330 10.726 -8.956 1.00 37.69 205 ASP A O 1
ATOM 1587 N N . VAL A 1 206 ? -9.960 8.664 -8.351 1.00 40.97 206 VAL A N 1
ATOM 1588 C CA . VAL A 1 206 ? -11.171 8.683 -9.186 1.00 40.97 206 VAL A CA 1
ATOM 1589 C C . VAL A 1 206 ? -12.298 9.344 -8.387 1.00 40.97 206 VAL A C 1
ATOM 1591 O O . VAL A 1 206 ? -12.558 8.902 -7.266 1.00 40.97 206 VAL A O 1
ATOM 1594 N N . PRO A 1 207 ? -13.004 10.363 -8.924 1.00 40.34 207 PRO A N 1
ATOM 1595 C CA . PRO A 1 207 ? -14.183 10.926 -8.277 1.00 40.34 207 PRO A CA 1
ATOM 1596 C C . PRO A 1 207 ? -15.256 9.841 -8.173 1.00 40.34 207 PRO A C 1
ATOM 1598 O O . PRO A 1 207 ? -16.002 9.572 -9.112 1.00 40.34 207 PRO A O 1
ATOM 1601 N N . THR A 1 208 ? -15.293 9.161 -7.038 1.00 52.75 208 THR A N 1
ATOM 1602 C CA . THR A 1 208 ? -16.374 8.252 -6.686 1.00 52.75 208 THR A CA 1
ATOM 1603 C C . THR A 1 208 ? -17.358 9.024 -5.815 1.00 52.75 208 THR A C 1
ATOM 1605 O O . THR A 1 208 ? -16.966 9.934 -5.087 1.00 52.75 208 THR A O 1
ATOM 1608 N N . ALA A 1 209 ? -18.647 8.689 -5.881 1.00 58.06 209 ALA A N 1
ATOM 1609 C CA . ALA A 1 209 ? -19.703 9.311 -5.070 1.00 58.06 209 ALA A CA 1
ATOM 1610 C C . ALA A 1 209 ? -19.625 8.928 -3.572 1.00 58.06 209 ALA A C 1
ATOM 1612 O O . ALA A 1 209 ? -20.649 8.789 -2.907 1.00 58.06 209 ALA A O 1
ATOM 1613 N N . ARG A 1 210 ? -18.422 8.663 -3.058 1.00 67.75 210 ARG A N 1
ATOM 1614 C CA . ARG A 1 210 ? -18.191 8.059 -1.748 1.00 67.75 210 ARG A CA 1
ATOM 1615 C C . ARG A 1 210 ? -17.947 9.084 -0.673 1.00 67.75 210 ARG A C 1
ATOM 1617 O O . ARG A 1 210 ? -17.337 10.124 -0.916 1.00 67.75 210 ARG A O 1
ATOM 1624 N N . GLY A 1 211 ? -18.377 8.725 0.531 1.00 70.19 211 GLY A N 1
ATOM 1625 C CA . GLY A 1 211 ? -18.110 9.515 1.718 1.00 70.19 211 GLY A CA 1
ATOM 1626 C C . GLY A 1 211 ? -16.709 9.274 2.281 1.00 70.19 211 GLY A C 1
ATOM 1627 O O . GLY A 1 211 ? -16.132 10.205 2.831 1.00 70.19 211 GLY A O 1
ATOM 1628 N N . GLY A 1 212 ? -16.133 8.075 2.139 1.00 82.69 212 GLY A N 1
ATOM 1629 C CA . GLY A 1 212 ? -14.785 7.742 2.625 1.00 82.69 212 GLY A CA 1
ATOM 1630 C C . GLY A 1 212 ? -14.187 6.489 1.980 1.00 82.69 212 GLY A C 1
ATOM 1631 O O . GLY A 1 212 ? -14.711 5.984 0.984 1.00 82.69 212 GLY A O 1
ATOM 1632 N N . ASP A 1 213 ? -13.095 5.986 2.560 1.00 88.19 213 ASP A N 1
ATOM 1633 C CA . ASP A 1 213 ? -12.436 4.746 2.127 1.00 88.19 213 ASP A CA 1
ATOM 1634 C C . ASP A 1 213 ? -13.340 3.528 2.344 1.00 88.19 213 ASP A C 1
ATOM 1636 O O . ASP A 1 213 ? -13.401 2.640 1.492 1.00 88.19 213 ASP A O 1
ATOM 1640 N N . PHE A 1 214 ? -14.104 3.530 3.445 1.00 90.38 214 PHE A N 1
ATOM 1641 C CA . PHE A 1 214 ? -15.159 2.553 3.712 1.00 90.38 214 PHE A CA 1
ATOM 1642 C C . PHE A 1 214 ? -16.458 3.253 4.110 1.00 90.38 214 PHE A C 1
ATOM 1644 O O . PHE A 1 214 ? -16.516 3.961 5.115 1.00 90.38 214 PHE A O 1
ATOM 1651 N N . ASP A 1 215 ? -17.526 3.014 3.355 1.00 87.31 215 ASP A N 1
ATOM 1652 C CA . ASP A 1 215 ? -18.868 3.482 3.694 1.00 87.31 215 ASP A CA 1
ATOM 1653 C C . ASP A 1 215 ? -19.659 2.324 4.321 1.00 87.31 215 ASP A C 1
ATOM 1655 O O . ASP A 1 215 ? -20.030 1.371 3.638 1.00 87.31 215 ASP A O 1
ATOM 1659 N N . ILE A 1 216 ? -19.891 2.396 5.635 1.00 83.19 216 ILE A N 1
ATOM 1660 C CA . ILE A 1 216 ? -20.567 1.346 6.409 1.00 83.19 216 ILE A CA 1
ATOM 1661 C C . ILE A 1 216 ? -22.024 1.731 6.609 1.00 83.19 216 ILE A C 1
ATOM 1663 O O . ILE A 1 216 ? -22.308 2.782 7.189 1.00 83.19 216 ILE A O 1
ATOM 1667 N N . LEU A 1 217 ? -22.922 0.835 6.181 1.00 74.06 217 LEU A N 1
ATOM 1668 C CA . LEU A 1 217 ? -24.363 1.061 6.052 1.00 74.06 217 LEU A CA 1
ATOM 1669 C C . LEU A 1 217 ? -24.664 2.241 5.097 1.00 74.06 217 LEU A C 1
ATOM 1671 O O . LEU A 1 217 ? -24.101 3.330 5.246 1.00 74.06 217 LEU A O 1
ATOM 1675 N N . PRO A 1 218 ? -25.558 2.079 4.105 1.00 66.62 218 PRO A N 1
ATOM 1676 C CA . PRO A 1 218 ? -25.866 3.161 3.175 1.00 66.62 218 PRO A CA 1
ATOM 1677 C C . PRO A 1 218 ? -26.244 4.454 3.919 1.00 66.62 218 PRO A C 1
ATOM 1679 O O . PRO A 1 218 ? -27.221 4.489 4.661 1.00 66.62 218 PRO A O 1
ATOM 1682 N N . ASN A 1 219 ? -25.452 5.512 3.721 1.00 66.69 219 ASN A N 1
ATOM 1683 C CA . ASN A 1 219 ? -25.648 6.855 4.285 1.00 66.69 219 ASN A CA 1
ATOM 1684 C C . ASN A 1 219 ? -25.497 7.015 5.808 1.00 66.69 219 ASN A C 1
ATOM 1686 O O . ASN A 1 219 ? -25.899 8.053 6.327 1.00 66.69 219 ASN A O 1
ATOM 1690 N N . ALA A 1 220 ? -24.887 6.064 6.528 1.00 83.94 220 ALA A N 1
ATOM 1691 C CA . ALA A 1 220 ? -24.715 6.199 7.979 1.00 83.94 220 ALA A CA 1
ATOM 1692 C C . ALA A 1 220 ? -23.290 6.586 8.394 1.00 83.94 220 ALA A C 1
ATOM 1694 O O . ALA A 1 220 ? -23.104 7.609 9.052 1.00 83.94 220 ALA A O 1
ATOM 1695 N N . ILE A 1 221 ? -22.285 5.784 8.035 1.00 90.81 221 ILE A N 1
ATOM 1696 C CA . ILE A 1 221 ? -20.910 5.945 8.526 1.00 90.81 221 ILE A CA 1
ATOM 1697 C C . ILE A 1 221 ? -19.949 6.034 7.341 1.00 90.81 221 ILE A C 1
ATOM 1699 O O . ILE A 1 221 ? -20.056 5.272 6.380 1.00 90.81 221 ILE A O 1
ATOM 1703 N N . SER A 1 222 ? -18.999 6.964 7.418 1.00 92.69 222 SER A N 1
ATOM 1704 C CA . SER A 1 222 ? -17.888 7.063 6.466 1.00 92.69 222 SER A CA 1
ATOM 1705 C C . SER A 1 222 ? -16.572 7.007 7.206 1.00 92.69 222 SER A C 1
ATOM 1707 O O . SER A 1 222 ? -16.250 7.906 7.979 1.00 92.69 222 SER A O 1
ATOM 1709 N N . ILE A 1 223 ? -15.820 5.944 6.962 1.00 94.69 223 ILE A N 1
ATOM 1710 C CA . ILE A 1 223 ? -14.507 5.724 7.544 1.00 94.69 223 ILE A CA 1
ATOM 1711 C C . ILE A 1 223 ? -13.463 6.235 6.561 1.00 94.69 223 ILE A C 1
ATOM 1713 O O . ILE A 1 223 ? -13.438 5.826 5.401 1.00 94.69 223 ILE A O 1
ATOM 1717 N N . HIS A 1 224 ? -12.595 7.109 7.049 1.00 95.19 224 HIS A N 1
ATOM 1718 C CA . HIS A 1 224 ? -11.406 7.585 6.358 1.00 95.19 224 HIS A CA 1
ATOM 1719 C C . HIS A 1 224 ? -10.177 7.010 7.038 1.00 95.19 224 HIS A C 1
ATOM 1721 O O . HIS A 1 224 ? -10.060 7.089 8.259 1.00 95.19 224 HIS A O 1
ATOM 1727 N N . VAL A 1 225 ? -9.254 6.460 6.266 1.00 95.94 225 VAL A N 1
ATOM 1728 C CA . VAL A 1 225 ? -8.027 5.847 6.757 1.00 95.94 225 VAL A CA 1
ATOM 1729 C C . VAL A 1 225 ? -6.837 6.616 6.200 1.00 95.94 225 VAL A C 1
ATOM 1731 O O . VAL A 1 225 ? -6.675 6.754 4.992 1.00 95.94 225 VAL A O 1
ATOM 1734 N N . THR A 1 226 ? -5.981 7.144 7.074 1.00 94.12 226 THR A N 1
ATOM 1735 C CA . THR A 1 226 ? -4.798 7.896 6.634 1.00 94.12 226 THR A CA 1
ATOM 1736 C C . THR A 1 226 ? -3.641 7.782 7.617 1.00 94.12 226 THR A C 1
ATOM 1738 O O . THR A 1 226 ? -3.830 7.726 8.825 1.00 94.12 226 THR A O 1
ATOM 1741 N N . THR A 1 227 ? -2.411 7.798 7.110 1.00 93.75 227 THR A N 1
ATOM 1742 C CA . THR A 1 227 ? -1.190 7.927 7.929 1.00 93.75 227 THR A CA 1
ATOM 1743 C C . THR A 1 227 ? -0.779 9.389 8.128 1.00 93.75 227 THR A C 1
ATOM 1745 O O . THR A 1 227 ? 0.056 9.700 8.982 1.00 93.75 227 THR A O 1
ATOM 1748 N N . SER A 1 228 ? -1.366 10.291 7.334 1.00 92.25 228 SER A N 1
ATOM 1749 C CA . SER A 1 228 ? -1.059 11.720 7.274 1.00 92.25 228 SER A CA 1
ATOM 1750 C C . SER A 1 228 ? -2.366 12.519 7.183 1.00 92.25 228 SER A C 1
ATOM 1752 O O . SER A 1 228 ? -2.855 12.787 6.081 1.00 92.25 228 SER A O 1
ATOM 1754 N N . PRO A 1 229 ? -2.992 12.860 8.322 1.00 92.69 229 PRO A N 1
ATOM 1755 C CA . PRO A 1 229 ? -4.211 13.666 8.338 1.00 92.69 229 PRO A CA 1
ATOM 1756 C C . PRO A 1 229 ? -3.940 15.072 7.776 1.00 92.69 229 PRO A C 1
ATOM 1758 O O . PRO A 1 229 ? -2.867 15.637 7.977 1.00 92.69 229 PRO A O 1
ATOM 1761 N N . THR A 1 230 ? -4.914 15.640 7.060 1.00 95.31 230 THR A N 1
ATOM 1762 C CA . THR A 1 230 ? -4.812 16.965 6.418 1.00 95.31 230 THR A CA 1
ATOM 1763 C C . THR A 1 230 ? -6.097 17.764 6.608 1.00 95.31 230 THR A C 1
ATOM 1765 O O . THR A 1 230 ? -7.160 17.184 6.818 1.00 95.31 230 THR A O 1
ATOM 1768 N N . GLU A 1 231 ? -6.037 19.088 6.466 1.00 95.62 231 GLU A N 1
ATOM 1769 C CA . GLU A 1 231 ? -7.232 19.950 6.491 1.00 95.62 231 GLU A CA 1
ATOM 1770 C C . GLU A 1 231 ? -8.253 19.550 5.417 1.00 95.62 231 GLU A C 1
ATOM 1772 O O . GLU A 1 231 ? -9.445 19.456 5.697 1.00 95.62 231 GLU A O 1
ATOM 1777 N N . ARG A 1 232 ? -7.781 19.174 4.220 1.00 94.38 232 ARG A N 1
ATOM 1778 C CA . ARG A 1 232 ? -8.635 18.666 3.135 1.00 94.38 232 ARG A CA 1
ATOM 1779 C C . ARG A 1 232 ? -9.445 17.433 3.547 1.00 94.38 232 ARG A C 1
ATOM 1781 O O . ARG A 1 232 ? -10.569 17.244 3.083 1.00 94.38 232 ARG A O 1
ATOM 1788 N N . LEU A 1 233 ? -8.895 16.565 4.398 1.00 94.88 233 LEU A N 1
ATOM 1789 C CA . LEU A 1 233 ? -9.649 15.433 4.938 1.00 94.88 233 LEU A CA 1
ATOM 1790 C C . LEU A 1 233 ? -10.770 15.903 5.878 1.00 94.88 233 LEU A C 1
ATOM 1792 O O . LEU A 1 233 ? -11.876 15.365 5.833 1.00 94.88 233 LEU A O 1
ATOM 1796 N N . ILE A 1 234 ? -10.510 16.925 6.693 1.00 97.38 234 ILE A N 1
ATOM 1797 C CA . ILE A 1 234 ? -11.515 17.511 7.584 1.00 97.38 234 ILE A CA 1
ATOM 1798 C C . ILE A 1 234 ? -12.638 18.178 6.780 1.00 97.38 234 ILE A C 1
ATOM 1800 O O . ILE A 1 234 ? -13.809 18.001 7.111 1.00 97.38 234 ILE A O 1
ATOM 1804 N N . GLU A 1 235 ? -12.319 18.850 5.672 1.00 95.56 235 GLU A N 1
ATOM 1805 C CA . GLU A 1 235 ? -13.317 19.392 4.738 1.00 95.56 235 GLU A CA 1
ATOM 1806 C C . GLU A 1 235 ? -14.212 18.293 4.147 1.00 95.56 235 GLU A C 1
ATOM 1808 O O . GLU A 1 235 ? -15.435 18.440 4.109 1.00 95.56 235 GLU A O 1
ATOM 1813 N N . LYS A 1 236 ? -13.635 17.147 3.754 1.00 93.44 236 LYS A N 1
ATOM 1814 C CA . LYS A 1 236 ? -14.424 15.978 3.327 1.00 93.44 236 LYS A CA 1
ATOM 1815 C C . LYS A 1 236 ? -15.329 15.465 4.451 1.00 93.44 236 LYS A C 1
ATOM 1817 O O . LYS A 1 236 ? -16.492 15.152 4.212 1.00 93.44 236 LYS A O 1
ATOM 1822 N N . CYS A 1 237 ? -14.827 15.404 5.684 1.00 95.88 237 CYS A N 1
ATOM 1823 C CA . CYS A 1 237 ? -15.632 15.010 6.842 1.00 95.88 237 CYS A CA 1
ATOM 1824 C C . CYS A 1 237 ? -16.782 15.993 7.101 1.00 95.88 237 CYS A C 1
ATOM 1826 O O . CYS A 1 237 ? -17.887 15.562 7.423 1.00 95.88 237 CYS A O 1
ATOM 1828 N N . LYS A 1 238 ? -16.558 17.295 6.900 1.00 96.19 238 LYS A N 1
ATOM 1829 C CA . LYS A 1 238 ? -17.606 18.318 6.966 1.00 96.19 238 LYS A CA 1
ATOM 1830 C C . LYS A 1 238 ? -18.697 18.075 5.920 1.00 96.19 238 LYS A C 1
ATOM 1832 O O . LYS A 1 238 ? -19.869 18.047 6.280 1.00 96.19 238 LYS A O 1
ATOM 1837 N N . ALA A 1 239 ? -18.323 17.807 4.668 1.00 93.94 239 ALA A N 1
ATOM 1838 C CA . ALA A 1 239 ? -19.283 17.475 3.614 1.00 93.94 239 ALA A CA 1
ATOM 1839 C C . ALA A 1 239 ? -20.089 16.202 3.944 1.00 93.94 239 ALA A C 1
ATOM 1841 O O . ALA A 1 239 ? -21.302 16.162 3.751 1.00 93.94 239 ALA A O 1
ATOM 1842 N N . ASN A 1 240 ? -19.447 15.180 4.521 1.00 93.56 240 ASN A N 1
ATOM 1843 C CA . ASN A 1 240 ? -20.142 13.983 5.007 1.00 93.56 240 ASN A CA 1
ATOM 1844 C C . ASN A 1 240 ? -21.173 14.312 6.090 1.00 93.56 240 ASN A C 1
ATOM 1846 O O . ASN A 1 240 ? -22.288 13.798 6.053 1.00 93.56 240 ASN A O 1
ATOM 1850 N N . ILE A 1 241 ? -20.804 15.170 7.040 1.00 95.06 241 ILE A N 1
ATOM 1851 C CA . ILE A 1 241 ? -21.690 15.631 8.109 1.00 95.06 241 ILE A CA 1
ATOM 1852 C C . ILE A 1 241 ? -22.902 16.376 7.537 1.00 95.06 241 ILE A C 1
ATOM 1854 O O . ILE A 1 241 ? -24.028 16.130 7.968 1.00 95.06 241 ILE A O 1
ATOM 1858 N N . GLU A 1 242 ? -22.683 17.267 6.570 1.00 94.38 242 GLU A N 1
ATOM 1859 C CA . GLU A 1 242 ? -23.743 18.009 5.873 1.00 94.38 242 GLU A CA 1
ATOM 1860 C C . GLU A 1 242 ? -24.669 17.070 5.085 1.00 94.38 242 GLU A C 1
ATOM 1862 O O . GLU A 1 242 ? -25.876 17.295 5.027 1.00 94.38 242 GLU A O 1
ATOM 1867 N N . ALA A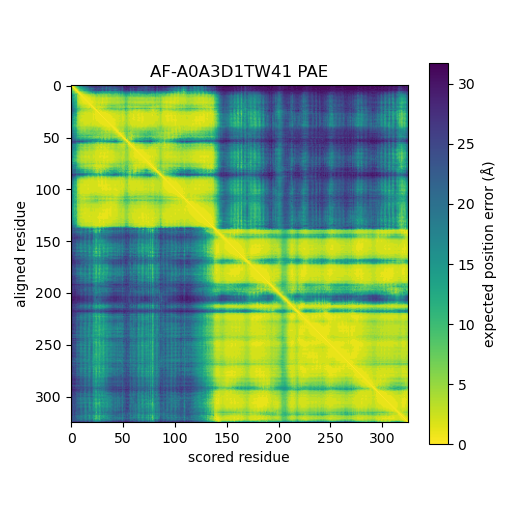 1 243 ? -24.132 15.960 4.574 1.00 90.94 243 ALA A N 1
ATOM 1868 C CA . ALA A 1 243 ? -24.888 14.877 3.950 1.00 90.94 243 ALA A CA 1
ATOM 1869 C C . ALA A 1 243 ? -25.554 13.907 4.955 1.00 90.94 243 ALA A C 1
ATOM 1871 O O . ALA A 1 243 ? -26.086 12.873 4.549 1.00 90.94 243 ALA A O 1
ATOM 1872 N N . GLY A 1 244 ? -25.527 14.202 6.262 1.00 91.44 244 GLY A N 1
ATOM 1873 C CA . GLY A 1 244 ? -26.169 13.396 7.309 1.00 91.44 244 GLY A CA 1
ATOM 1874 C C . GLY A 1 244 ? -25.380 12.163 7.762 1.00 91.44 244 GLY A C 1
ATOM 1875 O O . GLY A 1 244 ? -25.909 11.339 8.509 1.00 91.44 244 GLY A O 1
ATOM 1876 N N . ARG A 1 245 ? -24.117 12.030 7.345 1.00 92.62 245 ARG A N 1
ATOM 1877 C CA . ARG A 1 245 ? -23.248 10.890 7.663 1.00 92.62 245 ARG A CA 1
ATOM 1878 C C . ARG A 1 245 ? -22.398 11.167 8.905 1.00 92.62 245 ARG A C 1
ATOM 1880 O O . ARG A 1 245 ? -22.123 12.315 9.256 1.00 92.62 245 ARG A O 1
ATOM 1887 N N . ARG A 1 246 ? -21.929 10.101 9.556 1.00 94.44 246 ARG A N 1
ATOM 1888 C CA . ARG A 1 246 ? -21.001 10.144 10.696 1.00 94.44 246 ARG A CA 1
ATOM 1889 C C . ARG A 1 246 ? -19.582 9.788 10.237 1.00 94.44 246 ARG A C 1
ATOM 1891 O O . ARG A 1 246 ? -19.323 8.613 9.965 1.00 94.44 246 ARG A O 1
ATOM 1898 N N . PRO A 1 247 ? -18.674 10.769 10.103 1.00 95.56 247 PRO A N 1
ATOM 1899 C CA . PRO A 1 247 ? -17.295 10.495 9.733 1.00 95.56 247 PRO A CA 1
ATOM 1900 C C . PRO A 1 247 ? -16.507 9.906 10.910 1.00 95.56 247 PRO A C 1
ATOM 1902 O O . PRO A 1 247 ? -16.599 10.386 12.040 1.00 95.56 247 PRO A O 1
ATOM 1905 N N . ILE A 1 248 ? -15.699 8.895 10.609 1.00 97.19 248 ILE A N 1
ATOM 1906 C CA . ILE A 1 248 ? -14.700 8.315 11.507 1.00 97.19 248 ILE A CA 1
ATOM 1907 C C . ILE A 1 248 ? -13.357 8.412 10.792 1.00 97.19 248 ILE A C 1
ATOM 1909 O O . ILE A 1 248 ? -13.241 7.978 9.648 1.00 97.19 248 ILE A O 1
ATOM 1913 N N . ILE A 1 249 ? -12.348 8.973 11.445 1.00 97.94 249 ILE A N 1
ATOM 1914 C CA . ILE A 1 249 ? -10.978 9.008 10.942 1.00 97.94 249 ILE A CA 1
ATOM 1915 C C . ILE A 1 249 ? -10.164 7.974 11.713 1.00 97.94 249 ILE A C 1
ATOM 1917 O O . ILE A 1 249 ? -10.087 8.024 12.938 1.00 97.94 249 ILE A O 1
ATOM 1921 N N . ILE A 1 250 ? -9.544 7.046 10.992 1.00 98.25 250 ILE A N 1
ATOM 1922 C CA . ILE A 1 250 ? -8.631 6.051 11.543 1.00 98.25 250 ILE A CA 1
ATOM 1923 C C . ILE A 1 250 ? -7.210 6.398 11.111 1.00 98.25 250 ILE A C 1
ATOM 1925 O O . ILE A 1 250 ? -6.908 6.496 9.920 1.00 98.25 250 ILE A O 1
ATOM 1929 N N . VAL A 1 251 ? -6.338 6.578 12.097 1.00 98.06 251 VAL A N 1
ATOM 1930 C CA . VAL A 1 251 ? -4.931 6.958 11.923 1.00 98.06 251 VAL A CA 1
ATOM 1931 C C . VAL A 1 251 ? -4.040 6.073 12.795 1.00 98.06 251 VAL A C 1
ATOM 1933 O O . VAL A 1 251 ? -4.542 5.513 13.767 1.00 98.06 251 VAL A O 1
ATOM 1936 N N . PRO A 1 252 ? -2.729 5.945 12.518 1.00 97.50 252 PRO A N 1
ATOM 1937 C CA . PRO A 1 252 ? -1.805 5.355 13.486 1.00 97.50 252 PRO A CA 1
ATOM 1938 C C . PRO A 1 252 ? -1.917 6.066 14.839 1.00 97.50 252 PRO A C 1
ATOM 1940 O O . PRO A 1 252 ? -2.079 7.287 14.869 1.00 97.50 252 PRO A O 1
ATOM 1943 N N . ASP A 1 253 ? -1.786 5.342 15.947 1.00 96.44 253 ASP A N 1
ATOM 1944 C CA . ASP A 1 253 ? -1.993 5.844 17.314 1.00 96.44 253 ASP A CA 1
ATOM 1945 C C . ASP A 1 253 ? -1.249 7.168 17.574 1.00 96.44 253 ASP A C 1
ATOM 1947 O O . ASP A 1 253 ? -1.801 8.136 18.098 1.00 96.44 253 ASP A O 1
ATOM 1951 N N . GLN A 1 254 ? 0.004 7.252 17.121 1.00 95.50 254 GLN A N 1
ATOM 1952 C CA . GLN A 1 254 ? 0.857 8.439 17.258 1.00 95.50 254 GLN A CA 1
ATOM 1953 C C . GLN A 1 254 ? 0.338 9.694 16.521 1.00 95.50 254 GLN A C 1
ATOM 1955 O O . GLN A 1 254 ? 0.832 10.797 16.750 1.00 95.50 254 GLN A O 1
ATOM 1960 N N . ARG A 1 255 ? -0.625 9.550 15.602 1.00 97.25 255 ARG A N 1
ATOM 1961 C CA . ARG A 1 255 ? -1.224 10.637 14.808 1.00 97.25 255 ARG A CA 1
ATOM 1962 C C . ARG A 1 255 ? -2.567 11.122 15.358 1.00 97.25 255 ARG A C 1
ATOM 1964 O O . ARG A 1 255 ? -3.082 12.114 14.836 1.00 97.25 255 ARG A O 1
ATOM 1971 N N . ILE A 1 256 ? -3.117 10.490 16.399 1.00 97.81 256 ILE A N 1
ATOM 1972 C CA . ILE A 1 256 ? -4.395 10.901 17.005 1.00 97.81 256 ILE A CA 1
ATOM 1973 C C . ILE A 1 256 ? -4.366 12.380 17.433 1.00 97.81 256 ILE A C 1
ATOM 1975 O O . ILE A 1 256 ? -5.195 13.131 16.917 1.00 97.81 256 ILE A O 1
ATOM 1979 N N . PRO A 1 257 ? -3.389 12.869 18.233 1.00 97.88 257 PRO A N 1
ATOM 1980 C CA . PRO A 1 257 ? -3.439 14.245 18.745 1.00 97.88 257 PRO A CA 1
ATOM 1981 C C . PRO A 1 257 ? -3.406 15.304 17.635 1.00 97.88 257 PRO A C 1
ATOM 1983 O O . PRO A 1 257 ? -4.102 16.317 17.690 1.00 97.88 257 PRO A O 1
ATOM 1986 N N . ALA A 1 258 ? -2.616 15.054 16.585 1.00 97.50 258 ALA A N 1
ATOM 1987 C CA . ALA A 1 258 ? -2.551 15.931 15.419 1.00 97.50 258 ALA A CA 1
ATOM 1988 C C . ALA A 1 258 ? -3.887 15.962 14.654 1.00 97.50 258 ALA A C 1
ATOM 1990 O O . ALA A 1 258 ? -4.320 17.021 14.206 1.00 97.50 258 ALA A O 1
ATOM 1991 N N . THR A 1 259 ? -4.562 14.816 14.535 1.00 97.94 259 THR A N 1
ATOM 1992 C CA . THR A 1 259 ? -5.863 14.706 13.856 1.00 97.94 259 THR A CA 1
ATOM 1993 C C . THR A 1 259 ? -6.970 15.396 14.650 1.00 97.94 259 THR A C 1
ATOM 1995 O O . THR A 1 259 ? -7.760 16.144 14.079 1.00 97.94 259 THR A O 1
ATOM 1998 N N . GLU A 1 260 ? -7.003 15.196 15.969 1.00 98.06 260 GLU A N 1
ATOM 1999 C CA . GLU A 1 260 ? -7.952 15.866 16.864 1.00 98.06 260 GLU A CA 1
ATOM 2000 C C . GLU A 1 260 ? -7.771 17.384 16.839 1.00 98.06 260 GLU A C 1
ATOM 2002 O O . GLU A 1 260 ? -8.756 18.115 16.765 1.00 98.06 260 GLU A O 1
ATOM 2007 N N . THR A 1 261 ? -6.522 17.860 16.804 1.00 98.19 261 THR A N 1
ATOM 2008 C CA . THR A 1 261 ? -6.211 19.292 16.675 1.00 98.19 261 THR A CA 1
ATOM 2009 C C . THR A 1 261 ? -6.760 19.869 15.365 1.00 98.19 261 THR A C 1
ATOM 2011 O O . THR A 1 261 ? -7.363 20.940 15.366 1.00 98.19 261 THR A O 1
ATOM 2014 N N . LEU A 1 262 ? -6.614 19.155 14.240 1.00 98.12 262 LEU A N 1
ATOM 2015 C CA . LEU A 1 262 ? -7.195 19.569 12.954 1.00 98.12 262 LEU A CA 1
ATOM 2016 C C . LEU A 1 262 ? -8.731 19.636 13.011 1.00 98.12 262 LEU A C 1
ATOM 2018 O O . LEU A 1 262 ? -9.327 20.591 12.510 1.00 98.12 262 LEU A O 1
ATOM 2022 N N . ALA A 1 263 ? -9.380 18.651 13.638 1.00 97.62 263 ALA A N 1
ATOM 2023 C CA . ALA A 1 263 ? -10.832 18.647 13.818 1.00 97.62 263 ALA A CA 1
ATOM 2024 C C . ALA A 1 263 ? -11.307 19.774 14.753 1.00 97.62 263 ALA A C 1
ATOM 2026 O O . ALA A 1 263 ? -12.346 20.387 14.504 1.00 97.62 263 ALA A O 1
ATOM 2027 N N . GLU A 1 264 ? -10.554 20.073 15.812 1.00 97.94 264 GLU A N 1
ATOM 2028 C CA . GLU A 1 264 ? -10.829 21.160 16.755 1.00 97.94 264 GLU A CA 1
ATOM 2029 C C . GLU A 1 264 ? -10.716 22.534 16.097 1.00 97.94 264 GLU A C 1
ATOM 2031 O O . GLU A 1 264 ? -11.649 23.328 16.203 1.00 97.94 264 GLU A O 1
ATOM 2036 N N . ASN A 1 265 ? -9.654 22.772 15.325 1.00 97.69 265 ASN A N 1
ATOM 2037 C CA . ASN A 1 265 ? -9.467 24.014 14.572 1.00 97.69 265 ASN A CA 1
ATOM 2038 C C . ASN A 1 265 ? -10.608 24.273 13.573 1.00 97.69 265 ASN A C 1
ATOM 2040 O O . ASN A 1 265 ? -10.976 25.420 13.334 1.00 97.69 265 ASN A O 1
ATOM 2044 N N . ALA A 1 266 ? -11.205 23.212 13.022 1.00 96.94 266 ALA A N 1
ATOM 2045 C CA . ALA A 1 266 ? -12.367 23.301 12.139 1.00 96.94 266 ALA A CA 1
ATOM 2046 C C . ALA A 1 266 ? -13.719 23.398 12.880 1.00 96.94 266 ALA A C 1
ATOM 2048 O O . ALA A 1 266 ? -14.763 23.478 12.233 1.00 96.94 266 ALA A O 1
ATOM 2049 N N . GLY A 1 267 ? -13.735 23.356 14.218 1.00 97.56 267 GLY A N 1
ATOM 2050 C CA . GLY A 1 267 ? -14.962 23.356 15.024 1.00 97.56 267 GLY A CA 1
ATOM 2051 C C . GLY A 1 267 ? -15.755 22.043 14.966 1.00 97.56 267 GLY A C 1
ATOM 2052 O O . GLY A 1 267 ? -16.956 22.029 15.232 1.00 97.56 267 GLY A O 1
ATOM 2053 N N . LEU A 1 268 ? -15.106 20.932 14.604 1.00 97.44 268 LEU A N 1
ATOM 2054 C CA . LEU A 1 268 ? -15.730 19.626 14.349 1.00 97.44 268 LEU A CA 1
ATOM 2055 C C . LEU A 1 268 ? -15.295 18.523 15.328 1.00 97.44 268 LEU A C 1
ATOM 205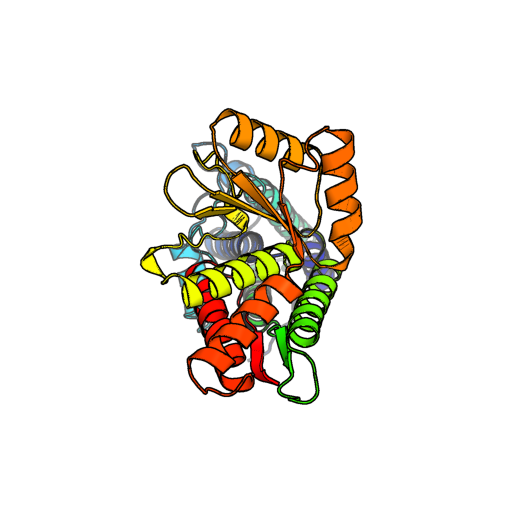7 O O . LEU A 1 268 ? -15.680 17.371 15.139 1.00 97.44 268 LEU A O 1
ATOM 2061 N N . LYS A 1 269 ? -14.560 18.856 16.397 1.00 93.50 269 LYS A N 1
ATOM 2062 C CA . LYS A 1 269 ? -14.057 17.904 17.412 1.00 93.50 269 LYS A CA 1
ATOM 2063 C C . LYS A 1 269 ? -15.111 16.919 17.932 1.00 93.50 269 LYS A C 1
ATOM 2065 O O . LYS A 1 269 ? -14.844 15.736 18.038 1.00 93.50 269 LYS A O 1
ATOM 2070 N N . ASN A 1 270 ? -16.332 17.391 18.190 1.00 94.31 270 ASN A N 1
ATOM 2071 C CA . ASN A 1 270 ? -17.431 16.560 18.714 1.00 94.31 270 ASN A CA 1
ATOM 2072 C C . ASN A 1 270 ? -18.317 15.950 17.609 1.00 94.31 270 ASN A C 1
ATOM 2074 O O . ASN A 1 270 ? -19.420 15.472 17.875 1.00 94.31 270 ASN A O 1
ATOM 2078 N N . ARG A 1 271 ? -17.899 16.064 16.346 1.00 96.44 271 ARG A N 1
ATOM 2079 C CA . ARG A 1 271 ? -18.654 15.639 15.156 1.00 96.44 271 ARG A CA 1
ATOM 2080 C C . ARG A 1 271 ? -17.886 14.633 14.298 1.00 96.44 271 ARG A C 1
ATOM 2082 O O . ARG A 1 271 ? -18.492 14.050 13.401 1.00 96.44 271 ARG A O 1
ATOM 2089 N N . ILE A 1 272 ? -16.595 14.451 14.566 1.00 97.38 272 ILE A N 1
ATOM 2090 C CA . ILE A 1 272 ? -15.702 13.509 13.897 1.00 97.38 272 ILE A CA 1
ATOM 2091 C C . ILE A 1 272 ? -15.106 12.610 14.975 1.00 97.38 272 ILE A C 1
ATOM 2093 O O . ILE A 1 272 ? -14.490 13.108 15.911 1.00 97.38 272 ILE A O 1
ATOM 2097 N N . GLU A 1 273 ? -15.277 11.300 14.833 1.00 97.44 273 GLU A N 1
ATOM 2098 C CA . GLU A 1 273 ? -14.598 10.333 15.698 1.00 97.44 273 GLU A CA 1
ATOM 2099 C C . GLU A 1 273 ? -13.166 10.122 15.192 1.00 97.44 273 GLU A C 1
ATOM 2101 O O . GLU A 1 273 ? -12.969 9.946 13.987 1.00 97.44 273 GLU A O 1
ATOM 2106 N N . VAL A 1 274 ? -12.173 10.114 16.083 1.00 98.00 274 VAL A N 1
ATOM 2107 C CA . VAL A 1 274 ? -10.771 9.838 15.735 1.00 98.00 274 VAL A CA 1
ATOM 2108 C C . VAL A 1 274 ? -10.315 8.594 16.485 1.00 98.00 274 VAL A C 1
ATOM 2110 O O . VAL A 1 274 ? -10.284 8.579 17.711 1.00 98.00 274 VAL A O 1
ATOM 2113 N N . LEU A 1 275 ? -9.946 7.545 15.750 1.00 98.00 275 LEU A N 1
ATOM 2114 C CA . LEU A 1 275 ? -9.545 6.260 16.318 1.00 98.00 275 LEU A CA 1
ATOM 2115 C C . LEU A 1 275 ? -8.113 5.897 15.924 1.00 98.00 275 LEU A C 1
ATOM 2117 O O . LEU A 1 275 ? -7.681 6.104 14.789 1.00 98.00 275 LEU A O 1
ATOM 2121 N N . GLY A 1 276 ? -7.403 5.287 16.869 1.00 98.06 276 GLY A N 1
ATOM 2122 C CA . GLY A 1 276 ? -6.103 4.668 16.641 1.00 98.06 276 GLY A CA 1
ATOM 2123 C C . GLY A 1 276 ? -6.227 3.320 15.944 1.00 98.06 276 GLY A C 1
ATOM 2124 O O . GLY A 1 276 ? -6.975 2.453 16.401 1.00 98.06 276 GL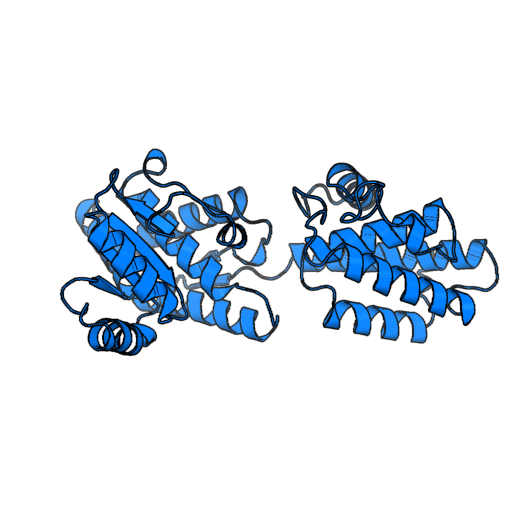Y A O 1
ATOM 2125 N N . ALA A 1 277 ? -5.506 3.131 14.846 1.00 97.69 277 ALA A N 1
ATOM 2126 C CA . ALA A 1 277 ? -5.583 1.944 14.005 1.00 97.69 277 ALA A CA 1
ATOM 2127 C C . ALA A 1 277 ? -5.203 0.663 14.754 1.00 97.69 277 ALA A C 1
ATOM 2129 O O . ALA A 1 277 ? -5.924 -0.333 14.705 1.00 97.69 277 ALA A O 1
ATOM 2130 N N . GLU A 1 278 ? -4.096 0.709 15.489 1.00 97.31 278 GLU A N 1
ATOM 2131 C CA . GLU A 1 278 ? -3.540 -0.408 16.240 1.00 97.31 278 GLU A CA 1
ATOM 2132 C C . GLU A 1 278 ? -4.545 -0.897 17.284 1.00 97.31 278 GLU A C 1
ATOM 2134 O O . GLU A 1 278 ? -4.826 -2.093 17.382 1.00 97.31 278 GLU A O 1
ATOM 2139 N N . ARG A 1 279 ? -5.150 0.032 18.035 1.00 95.69 279 ARG A N 1
ATOM 2140 C CA . ARG A 1 279 ? -6.195 -0.272 19.023 1.00 95.69 279 ARG A CA 1
ATOM 2141 C C . ARG A 1 279 ? -7.509 -0.701 18.381 1.00 95.69 279 ARG A C 1
ATOM 2143 O O . ARG A 1 279 ? -8.157 -1.606 18.896 1.00 95.69 279 ARG A O 1
ATOM 2150 N N . PHE A 1 280 ? -7.893 -0.104 17.258 1.00 95.81 280 PHE A N 1
ATOM 2151 C CA . PHE A 1 280 ? -9.113 -0.469 16.541 1.00 95.81 280 PHE A CA 1
ATOM 2152 C C . PHE A 1 280 ? -9.067 -1.908 16.006 1.00 95.81 280 PHE A C 1
ATOM 2154 O O . PHE A 1 280 ? -10.081 -2.611 16.025 1.00 95.81 280 PHE A O 1
ATOM 2161 N N . ILE A 1 281 ? -7.893 -2.358 15.558 1.00 95.94 281 ILE A N 1
ATOM 2162 C CA . ILE A 1 281 ? -7.662 -3.737 15.112 1.00 95.94 281 ILE A CA 1
ATOM 2163 C C . ILE A 1 281 ? -7.560 -4.681 16.316 1.00 95.94 281 ILE A C 1
ATOM 2165 O O . ILE A 1 281 ? -8.291 -5.670 16.396 1.00 95.94 281 ILE A O 1
ATOM 2169 N N . SER A 1 282 ? -6.713 -4.336 17.289 1.00 94.44 282 SER A N 1
ATOM 2170 C CA . SER A 1 282 ? -6.489 -5.100 18.523 1.00 94.44 282 SER A CA 1
ATOM 2171 C C . SER A 1 282 ? -7.771 -5.360 19.317 1.00 94.44 282 SER A C 1
ATOM 2173 O O . SER A 1 282 ? -8.012 -6.489 19.753 1.00 94.44 282 SER A O 1
ATOM 2175 N N . GLY A 1 283 ? -8.634 -4.348 19.453 1.00 93.06 283 GLY A N 1
ATOM 2176 C CA . GLY A 1 283 ? -9.910 -4.473 20.152 1.00 93.06 283 GLY A CA 1
ATOM 2177 C C . GLY A 1 283 ? -10.792 -5.548 19.528 1.00 93.06 283 GLY A C 1
ATOM 2178 O O . GLY A 1 283 ? -11.275 -6.431 20.229 1.00 93.06 283 GLY A O 1
ATOM 2179 N N . ASN A 1 284 ? -10.911 -5.562 18.198 1.00 89.44 284 ASN A N 1
ATOM 2180 C CA . ASN A 1 284 ? -11.723 -6.565 17.520 1.00 89.44 284 ASN A CA 1
ATOM 2181 C C . ASN A 1 284 ? -11.147 -7.984 17.637 1.00 89.44 284 ASN A C 1
ATOM 2183 O O . ASN A 1 284 ? -11.908 -8.918 17.874 1.00 89.44 284 ASN A O 1
ATOM 2187 N N . ILE A 1 285 ? -9.827 -8.141 17.522 1.00 91.12 285 ILE A N 1
ATOM 2188 C CA . ILE A 1 285 ? -9.150 -9.432 17.718 1.00 91.12 285 ILE A CA 1
ATOM 2189 C C . ILE A 1 285 ? -9.389 -9.956 19.139 1.00 91.12 285 ILE A C 1
ATOM 2191 O O . ILE A 1 285 ? -9.736 -11.123 19.324 1.00 91.12 285 ILE A O 1
ATOM 2195 N N . THR A 1 286 ? -9.265 -9.083 20.140 1.00 88.31 286 THR A N 1
ATOM 2196 C CA . THR A 1 286 ? -9.490 -9.427 21.551 1.00 88.31 286 THR A CA 1
ATOM 2197 C C . THR A 1 286 ? -10.948 -9.820 21.791 1.00 88.31 286 THR A C 1
ATOM 2199 O O . THR A 1 286 ? -11.218 -10.871 22.367 1.00 88.31 286 THR A O 1
ATOM 2202 N N . GLU A 1 287 ? -11.900 -9.023 21.301 1.00 88.81 287 GLU A N 1
ATOM 2203 C CA . GLU A 1 287 ? -13.334 -9.308 21.412 1.00 88.81 287 GLU A CA 1
ATOM 2204 C C . GLU A 1 287 ? -13.714 -10.644 20.757 1.00 88.81 287 GLU A C 1
ATOM 2206 O O . GLU A 1 287 ? -14.452 -11.428 21.351 1.00 88.81 287 GLU A O 1
ATOM 2211 N N . LEU A 1 288 ? -13.194 -10.939 19.559 1.00 86.06 288 LEU A N 1
ATOM 2212 C CA . LEU A 1 288 ? -13.461 -12.197 18.852 1.00 86.06 288 LEU A CA 1
ATOM 2213 C C . LEU A 1 288 ? -12.808 -13.398 19.539 1.00 86.06 288 LEU A C 1
ATOM 2215 O O . LEU A 1 288 ? -13.402 -14.475 19.573 1.00 86.06 288 LEU A O 1
ATOM 2219 N N . SER A 1 289 ? -11.611 -13.221 20.103 1.00 86.50 289 SER A N 1
ATOM 2220 C CA . SER A 1 289 ? -10.939 -14.249 20.902 1.00 86.50 289 SER A CA 1
ATOM 2221 C C . SER A 1 289 ? -11.780 -14.622 22.126 1.00 86.50 289 SER A C 1
ATOM 2223 O O . SER A 1 289 ? -12.041 -15.808 22.341 1.00 86.50 289 SER A O 1
ATOM 2225 N N . ILE A 1 290 ? -12.292 -13.621 22.853 1.00 87.19 290 ILE A N 1
ATOM 2226 C CA . ILE A 1 290 ? -13.187 -13.812 24.004 1.00 87.19 290 ILE A CA 1
ATOM 2227 C C . ILE A 1 290 ? -14.501 -14.477 23.574 1.00 87.19 290 ILE A C 1
ATOM 2229 O O . ILE A 1 290 ? -14.907 -15.471 24.172 1.00 87.19 290 ILE A O 1
ATOM 2233 N N . ALA A 1 291 ? -15.162 -13.957 22.536 1.00 85.00 291 ALA A N 1
ATOM 2234 C CA . ALA A 1 291 ? -16.482 -14.428 22.114 1.00 85.00 291 ALA A CA 1
ATOM 2235 C C . ALA A 1 291 ? -16.469 -15.866 21.574 1.00 85.00 291 ALA A C 1
ATOM 2237 O O . ALA A 1 291 ? -17.405 -16.623 21.819 1.00 85.00 291 ALA A O 1
ATOM 2238 N N . ASN A 1 292 ? -15.411 -16.248 20.852 1.00 84.31 292 ASN A N 1
ATOM 2239 C CA . ASN A 1 292 ? -15.322 -17.542 20.173 1.00 84.31 292 ASN A CA 1
ATOM 2240 C C . ASN A 1 292 ? -14.473 -18.577 20.927 1.00 84.31 292 ASN A C 1
ATOM 2242 O O . ASN A 1 292 ? -14.242 -19.659 20.390 1.00 84.31 292 ASN A O 1
ATOM 2246 N N . ALA A 1 293 ? -13.965 -18.244 22.121 1.00 84.00 293 ALA A N 1
ATO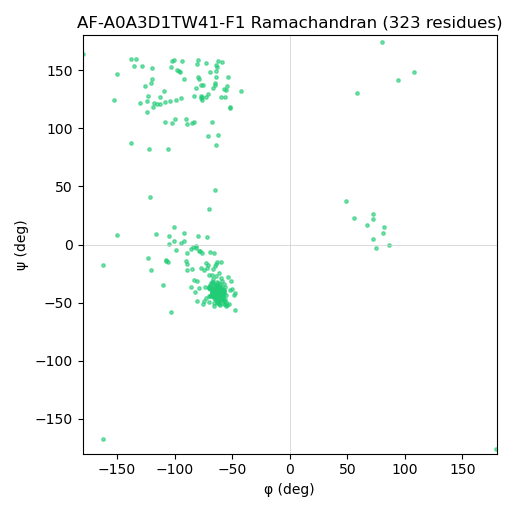M 2247 C CA . ALA A 1 293 ? -13.018 -19.068 22.880 1.00 84.00 293 ALA A CA 1
ATOM 2248 C C . ALA A 1 293 ? -11.822 -19.559 22.029 1.00 84.00 293 ALA A C 1
ATOM 2250 O O . ALA A 1 293 ? -11.359 -20.692 22.165 1.00 84.00 293 ALA A O 1
ATOM 2251 N N . ARG A 1 294 ? -11.336 -18.703 21.118 1.00 83.25 294 ARG A N 1
ATOM 2252 C CA . ARG A 1 294 ? -10.180 -18.968 20.243 1.00 83.25 294 ARG A CA 1
ATOM 2253 C C . ARG A 1 294 ? -8.957 -18.225 20.749 1.00 83.25 294 ARG A C 1
ATOM 2255 O O . ARG A 1 294 ? -9.091 -17.162 21.354 1.00 83.25 294 ARG A O 1
ATOM 2262 N N . SER A 1 295 ? -7.767 -18.748 20.466 1.00 88.44 295 SER A N 1
ATOM 2263 C CA . SER A 1 295 ? -6.535 -18.057 20.841 1.00 88.44 295 SER A CA 1
ATOM 2264 C C . SER A 1 295 ? -6.413 -16.714 20.108 1.00 88.44 295 SER A C 1
ATOM 2266 O O . SER A 1 295 ? -6.884 -16.560 18.978 1.00 88.44 295 SER A O 1
ATOM 2268 N N . ILE A 1 296 ? -5.760 -15.736 20.744 1.00 89.00 296 ILE A N 1
ATOM 2269 C CA . ILE A 1 296 ? -5.430 -14.454 20.102 1.00 89.00 296 ILE A CA 1
ATOM 2270 C C . ILE A 1 296 ? -4.606 -14.700 18.833 1.00 89.00 296 ILE A C 1
ATOM 2272 O O . ILE A 1 296 ? -4.852 -14.064 17.813 1.00 89.00 296 ILE A O 1
ATOM 2276 N N . ALA A 1 297 ? -3.677 -15.659 18.871 1.00 89.25 297 ALA A N 1
ATOM 2277 C CA . ALA A 1 297 ? -2.841 -16.015 17.730 1.00 89.25 297 ALA A CA 1
ATOM 2278 C C . ALA A 1 297 ? -3.663 -16.470 16.514 1.00 89.25 297 ALA A C 1
ATOM 2280 O O . ALA A 1 297 ? -3.377 -16.056 15.393 1.00 89.25 297 ALA A O 1
ATOM 2281 N N . ASP A 1 298 ? -4.712 -17.269 16.723 1.00 89.88 298 ASP A N 1
ATOM 2282 C CA . ASP A 1 298 ? -5.584 -17.716 15.631 1.00 89.88 298 ASP A CA 1
ATOM 2283 C C . ASP A 1 298 ? -6.407 -16.565 15.048 1.00 89.88 298 ASP A C 1
ATOM 2285 O O . ASP A 1 298 ? -6.604 -16.503 13.839 1.00 89.88 298 ASP A O 1
ATOM 2289 N N . GLN A 1 299 ? -6.844 -15.625 15.890 1.00 90.81 299 GLN A N 1
ATOM 2290 C CA . GLN A 1 299 ? -7.572 -14.434 15.444 1.00 90.81 299 GLN A CA 1
ATOM 2291 C C . GLN A 1 299 ? -6.672 -13.465 14.666 1.00 90.81 299 GLN A C 1
ATOM 2293 O O . GLN A 1 299 ? -7.091 -12.904 13.655 1.00 90.81 299 GLN A O 1
ATOM 2298 N N . VAL A 1 300 ? -5.416 -13.301 15.092 1.00 93.06 300 VAL A N 1
ATOM 2299 C CA . VAL A 1 300 ? -4.404 -12.567 14.318 1.00 93.06 300 VAL A CA 1
ATOM 2300 C C . VAL A 1 300 ? -4.200 -13.252 12.960 1.00 93.06 300 VAL A C 1
ATOM 2302 O O . VAL A 1 300 ? -4.266 -12.575 11.934 1.00 93.06 300 VAL A O 1
ATOM 2305 N N . ARG A 1 301 ? -4.074 -14.591 12.935 1.00 92.31 301 ARG A N 1
ATOM 2306 C CA . ARG A 1 301 ? -4.000 -15.397 11.698 1.00 92.31 301 ARG A CA 1
ATOM 2307 C C . ARG A 1 301 ? -5.145 -15.122 10.748 1.00 92.31 301 ARG A C 1
ATOM 2309 O O . ARG A 1 301 ? -4.901 -14.766 9.602 1.00 92.31 301 ARG A O 1
ATOM 2316 N N . GLU A 1 302 ? -6.367 -15.174 11.248 1.00 92.50 302 GLU A N 1
ATOM 2317 C CA . GLU A 1 302 ? -7.567 -14.927 10.456 1.00 92.50 302 GLU A CA 1
ATOM 2318 C C . GLU A 1 302 ? -7.593 -13.521 9.826 1.00 92.50 302 GLU A C 1
ATOM 2320 O O . GLU A 1 302 ? -7.908 -13.377 8.640 1.00 92.50 302 GLU A O 1
ATOM 2325 N N . VAL A 1 303 ? -7.199 -12.484 10.576 1.00 94.50 303 VAL A N 1
ATOM 2326 C CA . VAL A 1 303 ? -7.131 -11.106 10.060 1.00 94.50 303 VAL A CA 1
ATOM 2327 C C . VAL A 1 303 ? -6.028 -10.946 9.011 1.00 94.50 303 VAL A C 1
ATOM 2329 O O . VAL A 1 303 ? -6.274 -10.333 7.972 1.00 94.50 303 VAL A O 1
ATOM 2332 N N . ILE A 1 304 ? -4.835 -11.502 9.235 1.00 95.50 304 ILE A N 1
ATOM 2333 C CA . ILE A 1 304 ? -3.722 -11.401 8.276 1.00 95.50 304 ILE A CA 1
ATOM 2334 C C . ILE A 1 304 ? -3.978 -12.232 7.014 1.00 95.50 304 ILE A C 1
ATOM 2336 O O . ILE A 1 304 ? -3.673 -11.778 5.914 1.00 95.50 304 ILE A O 1
ATOM 2340 N N . ASP A 1 305 ? -4.604 -13.401 7.129 1.00 94.56 305 ASP A N 1
ATOM 2341 C CA . ASP A 1 305 ? -5.002 -14.193 5.963 1.00 94.56 305 ASP A CA 1
ATOM 2342 C C . ASP A 1 305 ? -6.041 -13.436 5.128 1.00 94.56 305 ASP A C 1
ATOM 2344 O O . ASP A 1 305 ? -5.945 -13.378 3.899 1.00 94.56 305 ASP A O 1
ATOM 2348 N N . MET A 1 306 ? -7.014 -12.789 5.783 1.00 94.06 306 MET A N 1
ATOM 2349 C CA . MET A 1 306 ? -7.964 -11.915 5.097 1.00 94.06 306 MET A CA 1
ATOM 2350 C C . MET A 1 306 ? -7.261 -10.733 4.419 1.00 94.06 306 MET A C 1
ATOM 2352 O O . MET A 1 306 ? -7.514 -10.463 3.245 1.00 94.06 306 MET A O 1
ATOM 2356 N N . TYR A 1 307 ? -6.336 -10.076 5.118 1.00 95.31 307 TYR A N 1
ATOM 2357 C CA . TYR A 1 307 ? -5.502 -9.011 4.567 1.00 95.31 307 TYR A CA 1
ATOM 2358 C C . TYR A 1 307 ? -4.752 -9.468 3.311 1.00 95.31 307 TYR A C 1
ATOM 2360 O O . TYR A 1 307 ? -4.871 -8.841 2.260 1.00 95.31 307 TYR A O 1
ATOM 2368 N N . ASN A 1 308 ? -4.045 -10.597 3.376 1.00 92.75 308 ASN A N 1
ATOM 2369 C CA . ASN A 1 308 ? -3.263 -11.119 2.258 1.00 92.75 308 ASN A CA 1
ATOM 2370 C C . ASN A 1 308 ? -4.147 -11.496 1.063 1.00 92.75 308 ASN A C 1
ATOM 2372 O O . ASN A 1 308 ? -3.751 -11.271 -0.084 1.00 92.75 308 ASN A O 1
ATOM 2376 N N . ARG A 1 309 ? -5.363 -12.009 1.299 1.00 89.56 309 ARG A N 1
ATOM 2377 C CA . ARG A 1 309 ? -6.355 -12.234 0.232 1.00 89.56 309 ARG A CA 1
ATOM 2378 C C . ARG A 1 309 ? -6.777 -10.926 -0.436 1.00 89.56 309 ARG A C 1
ATOM 2380 O O . ARG A 1 309 ? -6.797 -10.850 -1.667 1.00 89.56 309 ARG A O 1
ATOM 2387 N N . ILE A 1 310 ? -7.071 -9.889 0.351 1.00 88.50 310 ILE A N 1
ATOM 2388 C CA . ILE A 1 310 ? -7.426 -8.562 -0.168 1.00 88.50 310 ILE A CA 1
ATOM 2389 C C . ILE A 1 310 ? -6.272 -8.005 -1.005 1.00 88.50 310 ILE A C 1
ATOM 2391 O O . ILE A 1 310 ? -6.489 -7.674 -2.172 1.00 88.50 310 ILE A O 1
ATOM 2395 N N . VAL A 1 311 ? -5.053 -7.984 -0.458 1.00 86.94 311 VAL A N 1
ATOM 2396 C CA . VAL A 1 311 ? -3.841 -7.509 -1.142 1.00 86.94 311 VAL A CA 1
ATOM 2397 C C . VAL A 1 311 ? -3.631 -8.257 -2.453 1.00 86.94 311 VAL A C 1
ATOM 2399 O O . VAL A 1 311 ? -3.527 -7.621 -3.493 1.00 86.94 311 VAL A O 1
ATOM 2402 N N . THR A 1 312 ? -3.686 -9.589 -2.454 1.00 81.62 312 THR A N 1
ATOM 2403 C CA . THR A 1 312 ? -3.502 -10.395 -3.676 1.00 81.62 312 THR A CA 1
ATOM 2404 C C . THR A 1 312 ? -4.557 -10.090 -4.748 1.00 81.62 312 THR A C 1
ATOM 2406 O O . THR A 1 312 ? -4.283 -10.144 -5.946 1.00 81.62 312 THR A O 1
ATOM 2409 N N . SER A 1 313 ? -5.789 -9.769 -4.341 1.00 78.81 313 SER A N 1
ATOM 2410 C CA . SER A 1 313 ? -6.888 -9.511 -5.280 1.00 78.81 313 SER A CA 1
ATOM 2411 C C . SER A 1 313 ? -6.918 -8.077 -5.831 1.00 78.81 313 SER A C 1
ATOM 2413 O O . SER A 1 313 ? -7.389 -7.861 -6.960 1.00 78.81 313 SER A O 1
ATOM 2415 N N . ARG A 1 314 ? -6.453 -7.098 -5.039 1.00 79.19 314 ARG A N 1
ATOM 2416 C CA . ARG A 1 314 ? -6.581 -5.655 -5.311 1.00 79.19 314 ARG A CA 1
ATOM 2417 C C . ARG A 1 314 ? -5.265 -4.985 -5.666 1.00 79.19 314 ARG A C 1
ATOM 2419 O O . ARG A 1 314 ? -5.266 -4.085 -6.504 1.00 79.19 314 ARG A O 1
ATOM 2426 N N . GLU A 1 315 ? -4.174 -5.427 -5.067 1.00 73.88 315 GLU A N 1
ATOM 2427 C CA . GLU A 1 315 ? -2.842 -4.900 -5.302 1.00 73.88 315 GLU A CA 1
ATOM 2428 C C . GLU A 1 315 ? -2.044 -5.822 -6.216 1.00 73.88 315 GLU A C 1
ATOM 2430 O O . GLU A 1 315 ? -2.328 -6.999 -6.409 1.00 73.88 315 GLU A O 1
ATOM 2435 N N . SER A 1 316 ? -1.037 -5.240 -6.841 1.00 63.25 316 SER A N 1
ATOM 2436 C CA . SER A 1 316 ? -0.090 -5.952 -7.702 1.00 63.25 316 SER A CA 1
ATOM 2437 C C . SER A 1 316 ? 1.268 -6.155 -7.059 1.00 63.25 316 SER A C 1
ATOM 2439 O O . SER A 1 316 ? 2.102 -6.846 -7.629 1.00 63.25 316 SER A O 1
ATOM 2441 N N . ASP A 1 317 ? 1.524 -5.420 -5.980 1.00 69.50 317 ASP A N 1
ATOM 2442 C CA . ASP A 1 317 ? 2.800 -5.419 -5.294 1.00 69.50 317 ASP A CA 1
ATOM 2443 C C . ASP A 1 317 ? 2.768 -6.525 -4.235 1.00 69.50 317 ASP A C 1
ATOM 2445 O O . ASP A 1 317 ? 2.092 -6.359 -3.215 1.00 69.50 317 ASP A O 1
ATOM 2449 N N . PRO A 1 318 ? 3.435 -7.666 -4.478 1.00 70.31 318 PRO A N 1
ATOM 2450 C CA .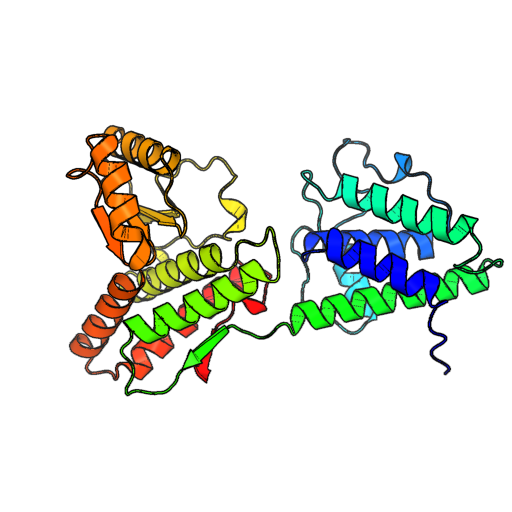 PRO A 1 318 ? 3.442 -8.769 -3.526 1.00 70.31 318 PRO A CA 1
ATOM 2451 C C . PRO A 1 318 ? 4.185 -8.403 -2.238 1.00 70.31 318 PRO A C 1
ATOM 2453 O O . PRO A 1 318 ? 3.897 -8.981 -1.198 1.00 70.31 318 PRO A O 1
ATOM 2456 N N . SER A 1 319 ? 5.070 -7.398 -2.255 1.00 76.88 319 SER A N 1
ATOM 2457 C CA . SER A 1 319 ? 5.807 -6.984 -1.055 1.00 76.88 319 SER A CA 1
ATOM 2458 C C . SER A 1 319 ? 4.895 -6.429 0.045 1.00 76.88 319 SER A C 1
ATOM 2460 O O . SER A 1 319 ? 5.305 -6.355 1.201 1.00 76.88 319 SER A O 1
ATOM 2462 N N . LEU A 1 320 ? 3.652 -6.059 -0.288 1.00 87.56 320 LEU A N 1
ATOM 2463 C CA . LEU A 1 320 ? 2.648 -5.627 0.684 1.00 87.56 320 LEU A CA 1
ATOM 2464 C C . LEU A 1 320 ? 2.098 -6.780 1.528 1.00 87.56 320 LEU A C 1
ATOM 2466 O O . LEU A 1 320 ? 1.456 -6.513 2.543 1.00 87.56 320 LEU A O 1
ATOM 2470 N N . GLN A 1 321 ? 2.294 -8.035 1.118 1.00 90.50 321 GLN A N 1
ATOM 2471 C CA . GLN A 1 321 ? 1.850 -9.190 1.892 1.00 90.50 321 GLN A CA 1
ATOM 2472 C C . GLN A 1 321 ? 2.576 -9.253 3.240 1.00 90.50 321 GLN A C 1
ATOM 2474 O O . GLN A 1 321 ? 3.685 -8.739 3.389 1.00 90.50 321 GLN A O 1
ATOM 2479 N N . ILE A 1 322 ? 1.915 -9.855 4.227 1.00 93.62 322 ILE A N 1
ATOM 2480 C CA . ILE A 1 322 ? 2.439 -10.041 5.580 1.00 93.62 322 ILE A CA 1
ATOM 2481 C C . ILE A 1 322 ? 2.609 -11.538 5.836 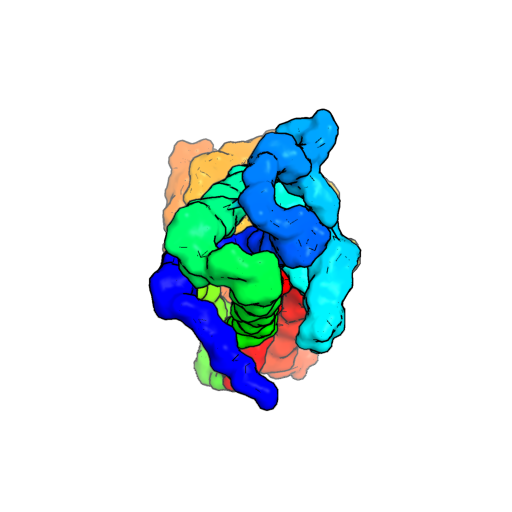1.00 93.62 322 ILE A C 1
ATOM 2483 O O . ILE A 1 322 ? 1.627 -12.281 5.814 1.00 93.62 322 ILE A O 1
ATOM 2487 N N . ASP A 1 323 ? 3.830 -11.965 6.128 1.00 89.88 323 ASP A N 1
ATOM 2488 C CA . ASP A 1 323 ? 4.151 -13.337 6.515 1.00 89.88 323 ASP A CA 1
ATOM 2489 C C . ASP A 1 323 ? 4.263 -13.473 8.037 1.00 89.88 323 ASP A C 1
ATOM 2491 O O . ASP A 1 323 ? 4.681 -12.550 8.737 1.00 89.88 323 ASP A O 1
ATOM 2495 N N . TYR A 1 324 ? 3.935 -14.657 8.551 1.00 85.12 324 TYR A N 1
ATOM 2496 C CA . TYR A 1 324 ? 4.214 -15.026 9.939 1.00 85.12 324 TYR A CA 1
ATOM 2497 C C . TYR A 1 324 ? 5.697 -15.360 10.112 1.00 85.12 324 TYR A C 1
ATOM 2499 O O . TYR A 1 324 ? 6.212 -16.215 9.389 1.00 85.12 324 TYR A O 1
ATOM 2507 N N . ALA A 1 325 ? 6.352 -14.710 11.076 1.00 72.19 325 ALA A N 1
ATOM 2508 C CA . ALA A 1 325 ? 7.759 -14.915 11.424 1.00 72.19 325 ALA A CA 1
ATOM 2509 C C . ALA A 1 325 ? 7.935 -15.507 12.824 1.00 72.19 325 ALA A C 1
ATOM 2511 O O . ALA A 1 325 ? 7.207 -15.096 13.758 1.00 72.19 325 ALA A O 1
#

Secondary structure (DSSP, 8-state):
-------HHHHHHHHHHHHHH--SHHHHHHHHHHHHHHHHH-SS--GGGGB-SSTTSBTT-SHHHHHHHHHHTT--S-S-TTTT--TTTHHHHHHHHHHHHHHHHHTTTT-SSHHHHHHHHHHHHHHHHHHHHHHHHSPPEEE---TTS-HHHHHHHHHHHHHHHHHHSTT--HHHHHHHHHHHHHHHHHH-GGG-----GGGTTS--S-SSSEEETTTTEEEEE-SS--HHHHHHHHHHHHTT-EEEEEE-GGGHHHHHHHHHHTT-TTTSEEEEHHHHHHHHHHHHHHHHT--HHHHHHHHHHHHHHHHHHH-S-GGG-EEE-